Protein AF-A0A9W2XUF3-F1 (afdb_monomer_lite)

Structure (mmCIF, N/CA/C/O backbone):
data_AF-A0A9W2XUF3-F1
#
_entry.id   AF-A0A9W2XUF3-F1
#
loop_
_atom_site.group_PDB
_atom_site.id
_atom_site.type_symbol
_atom_site.label_atom_id
_atom_site.label_alt_id
_atom_site.label_comp_id
_atom_site.label_asym_id
_atom_site.label_entity_id
_atom_site.label_seq_id
_atom_site.pdbx_PDB_ins_code
_atom_site.Cartn_x
_atom_site.Cartn_y
_atom_site.Cartn_z
_atom_site.occupancy
_atom_site.B_iso_or_equiv
_atom_site.auth_seq_id
_atom_site.auth_comp_id
_atom_site.auth_asym_id
_atom_site.auth_atom_id
_atom_site.pdbx_PDB_model_num
ATOM 1 N N . MET A 1 1 ? 3.263 -0.649 -3.006 1.00 89.88 1 MET A N 1
ATOM 2 C CA . MET A 1 1 ? 2.015 -0.387 -3.750 1.00 89.88 1 MET A CA 1
ATOM 3 C C . MET A 1 1 ? 2.169 -0.849 -5.191 1.00 89.88 1 MET A C 1
ATOM 5 O O . MET A 1 1 ? 3.202 -0.572 -5.780 1.00 89.88 1 MET A O 1
ATOM 9 N N . SER A 1 2 ? 1.177 -1.527 -5.756 1.00 91.81 2 SER A N 1
ATOM 10 C CA . SER A 1 2 ? 1.089 -1.918 -7.173 1.00 91.81 2 SER A CA 1
ATOM 11 C C . SER A 1 2 ? -0.297 -1.540 -7.727 1.00 91.81 2 SER A C 1
ATOM 13 O O . SER A 1 2 ? -1.196 -1.233 -6.948 1.00 91.81 2 SER A O 1
ATOM 15 N N . SER A 1 3 ? -0.445 -1.491 -9.052 1.00 90.75 3 SER A N 1
ATOM 16 C CA . SER A 1 3 ? -1.696 -1.192 -9.761 1.00 90.75 3 SER A CA 1
ATOM 17 C C . SER A 1 3 ? -1.703 -1.889 -11.120 1.00 90.75 3 SER A C 1
ATOM 19 O O . SER A 1 3 ? -0.648 -2.213 -11.676 1.00 90.75 3 SER A O 1
ATOM 21 N N . ASP A 1 4 ? -2.898 -2.085 -11.664 1.00 87.12 4 ASP A N 1
ATOM 22 C CA . ASP A 1 4 ? -3.158 -2.515 -13.041 1.00 87.12 4 ASP A CA 1
ATOM 23 C C . ASP A 1 4 ? -2.562 -1.589 -14.124 1.00 87.12 4 ASP A C 1
ATOM 25 O O . ASP A 1 4 ? -2.374 -1.996 -15.273 1.00 87.12 4 ASP A O 1
ATOM 29 N N . ASN A 1 5 ? -2.209 -0.352 -13.770 1.00 83.12 5 ASN A N 1
ATOM 30 C CA . ASN A 1 5 ? -1.518 0.597 -14.628 1.00 83.12 5 ASN A CA 1
ATOM 31 C C . ASN A 1 5 ? -0.224 1.062 -13.957 1.00 83.12 5 ASN A C 1
ATOM 33 O O . ASN A 1 5 ? -0.238 1.514 -12.825 1.00 83.12 5 ASN A O 1
ATOM 37 N N . CYS A 1 6 ? 0.904 1.030 -14.666 1.00 80.81 6 CYS A N 1
ATOM 38 C CA . CYS A 1 6 ? 2.188 1.467 -14.120 1.00 80.81 6 CYS A CA 1
ATOM 39 C C . CYS A 1 6 ? 2.326 2.994 -13.974 1.00 80.81 6 CYS A C 1
ATOM 41 O O . CYS A 1 6 ? 3.123 3.465 -13.159 1.00 80.81 6 CYS A O 1
ATOM 43 N N . LEU A 1 7 ? 1.542 3.776 -14.729 1.00 81.12 7 LEU A N 1
ATOM 44 C CA . LEU A 1 7 ? 1.603 5.239 -14.695 1.00 81.12 7 LEU A CA 1
ATOM 45 C C . LEU A 1 7 ? 1.033 5.804 -13.401 1.00 81.12 7 LEU A C 1
ATOM 47 O O . LEU A 1 7 ? 1.634 6.707 -12.837 1.00 81.12 7 LEU A O 1
ATOM 51 N N . ILE A 1 8 ? -0.088 5.274 -12.909 1.00 80.38 8 ILE A N 1
ATOM 52 C CA . ILE A 1 8 ? -0.725 5.782 -11.689 1.00 80.38 8 ILE A CA 1
ATOM 53 C C . ILE A 1 8 ? 0.200 5.676 -10.465 1.00 80.38 8 ILE A C 1
ATOM 55 O O . ILE A 1 8 ? 0.529 6.716 -9.895 1.00 80.38 8 ILE A O 1
ATOM 59 N N . PRO A 1 9 ? 0.707 4.490 -10.076 1.00 80.19 9 PRO A N 1
ATOM 60 C CA . PRO A 1 9 ? 1.602 4.367 -8.940 1.00 80.19 9 PRO A CA 1
ATOM 61 C C . PRO A 1 9 ? 2.946 5.048 -9.224 1.00 80.19 9 PRO A C 1
ATOM 63 O O . PRO A 1 9 ? 3.540 5.610 -8.308 1.00 80.19 9 PRO A O 1
ATOM 66 N N . GLY A 1 10 ? 3.419 5.043 -10.479 1.00 80.88 10 GLY A N 1
ATOM 67 C CA . GLY A 1 10 ? 4.663 5.694 -10.886 1.00 80.88 10 GLY A CA 1
ATOM 68 C C . GLY A 1 10 ? 4.627 7.209 -10.704 1.00 80.88 10 GLY A C 1
ATOM 69 O O . GLY A 1 10 ? 5.534 7.766 -10.093 1.00 80.88 10 GLY A O 1
ATOM 70 N N . LEU A 1 11 ? 3.572 7.865 -11.187 1.00 81.25 11 LEU A N 1
ATOM 71 C CA . LEU A 1 11 ? 3.367 9.304 -11.038 1.00 81.25 11 LEU A CA 1
ATOM 72 C C . LEU A 1 11 ? 3.037 9.657 -9.590 1.00 81.25 11 LEU A C 1
ATOM 74 O O . LEU A 1 11 ? 3.645 10.574 -9.053 1.00 81.25 11 LEU A O 1
ATOM 78 N N . PHE A 1 12 ? 2.147 8.909 -8.933 1.00 81.75 12 PHE A N 1
ATOM 79 C CA . PHE A 1 12 ? 1.802 9.151 -7.532 1.00 81.75 12 PHE A CA 1
ATOM 80 C C . PHE A 1 12 ? 3.043 9.108 -6.633 1.00 81.75 12 PHE A C 1
ATOM 82 O O . PHE A 1 12 ? 3.276 10.026 -5.848 1.00 81.75 12 PHE A O 1
ATOM 89 N N . ASN A 1 13 ? 3.894 8.093 -6.807 1.00 83.44 13 ASN A N 1
ATOM 90 C CA . ASN A 1 13 ? 5.129 7.985 -6.042 1.00 83.44 13 ASN A CA 1
ATOM 91 C C . ASN A 1 13 ? 6.156 9.055 -6.449 1.00 83.44 13 ASN A C 1
ATOM 93 O O . ASN A 1 13 ? 6.752 9.676 -5.579 1.00 83.44 13 ASN A O 1
ATOM 97 N N . ALA A 1 14 ? 6.350 9.317 -7.746 1.00 80.62 14 ALA A N 1
ATOM 98 C CA . ALA A 1 14 ? 7.332 10.302 -8.213 1.00 80.62 14 ALA A CA 1
ATOM 99 C C . ALA A 1 14 ? 6.975 11.747 -7.823 1.00 80.62 14 ALA A C 1
ATOM 101 O O . ALA A 1 14 ? 7.862 12.516 -7.461 1.00 80.62 14 ALA A O 1
ATOM 102 N N . PHE A 1 15 ? 5.696 12.122 -7.889 1.00 79.12 15 PHE A N 1
ATOM 103 C CA . PHE A 1 15 ? 5.243 13.476 -7.577 1.00 79.12 15 PHE A CA 1
ATOM 104 C C . PHE A 1 15 ? 5.112 13.706 -6.077 1.00 79.12 15 PHE A C 1
ATOM 106 O O . PHE A 1 15 ? 5.697 14.645 -5.537 1.00 79.12 15 PHE A O 1
ATOM 113 N N . PHE A 1 16 ? 4.358 12.845 -5.394 1.00 81.62 16 PHE A N 1
ATOM 114 C CA . PHE A 1 16 ? 3.990 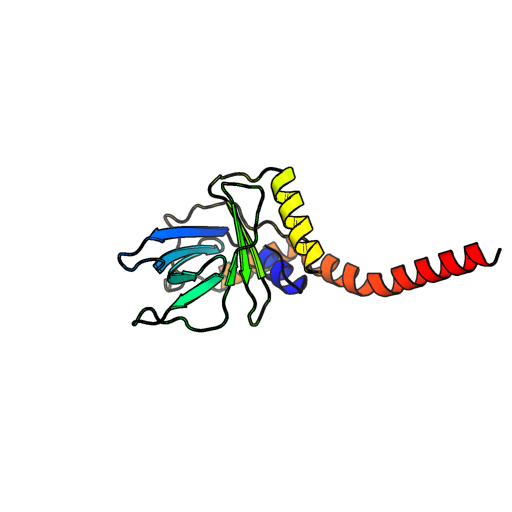13.088 -4.003 1.00 81.62 16 PHE A CA 1
ATOM 115 C C . PHE A 1 16 ? 4.972 12.458 -3.015 1.00 81.62 16 PHE A C 1
ATOM 117 O O . PHE A 1 16 ? 5.102 12.958 -1.901 1.00 81.62 16 PHE A O 1
ATOM 124 N N . TRP A 1 17 ? 5.704 11.413 -3.427 1.00 85.06 17 TRP A N 1
ATOM 125 C CA . TRP A 1 17 ? 6.564 10.591 -2.560 1.00 85.06 17 TRP A CA 1
ATOM 126 C C . TRP A 1 17 ? 5.923 10.342 -1.181 1.00 85.06 17 TRP A C 1
ATOM 128 O O . TRP A 1 17 ? 6.481 10.719 -0.141 1.00 85.06 17 TRP A O 1
ATOM 138 N N . PRO A 1 18 ? 4.695 9.800 -1.162 1.00 89.88 18 PRO A N 1
ATOM 139 C CA . PRO A 1 18 ? 3.892 9.794 0.042 1.00 89.88 18 PRO A CA 1
ATOM 140 C C . PRO A 1 18 ? 4.414 8.753 1.026 1.00 89.88 18 PRO A C 1
ATOM 142 O O . PRO A 1 18 ? 4.907 7.698 0.624 1.00 89.88 18 PRO A O 1
ATOM 145 N N . SER A 1 19 ? 4.258 9.027 2.317 1.00 91.38 19 SER A N 1
ATOM 146 C CA . SER A 1 19 ? 4.371 8.026 3.375 1.00 91.38 19 SER A CA 1
ATOM 147 C C . SER A 1 19 ? 2.989 7.717 3.929 1.00 91.38 19 SER A C 1
ATOM 149 O O . SER A 1 19 ? 2.205 8.632 4.174 1.00 91.38 19 SER A O 1
ATOM 151 N N . VAL A 1 20 ? 2.689 6.439 4.148 1.00 91.25 20 VAL A N 1
ATOM 152 C CA . VAL A 1 20 ? 1.375 5.976 4.608 1.00 91.25 20 VAL A CA 1
ATOM 153 C C . VAL A 1 20 ? 1.537 5.095 5.841 1.00 91.25 20 VAL A C 1
ATOM 155 O O . VAL A 1 20 ? 2.401 4.218 5.866 1.00 91.25 20 VAL A O 1
ATOM 158 N N . ALA A 1 21 ? 0.694 5.323 6.842 1.00 92.12 21 ALA A N 1
ATOM 159 C CA . ALA A 1 21 ? 0.537 4.472 8.010 1.00 92.12 21 ALA A CA 1
ATOM 160 C C . ALA A 1 21 ? -0.950 4.231 8.273 1.00 92.12 21 ALA A C 1
ATOM 162 O O . ALA A 1 21 ? -1.800 5.039 7.898 1.00 92.12 21 ALA A O 1
ATOM 163 N N . LEU A 1 22 ? -1.248 3.100 8.901 1.00 92.56 22 LEU A N 1
ATOM 164 C CA . LEU A 1 22 ? -2.606 2.668 9.181 1.00 92.56 22 LEU A CA 1
ATOM 165 C C . LEU A 1 22 ? -2.671 2.170 10.619 1.00 92.56 22 LEU A C 1
ATOM 167 O O . LEU A 1 22 ? -1.969 1.218 10.967 1.00 92.56 22 LEU A O 1
ATOM 171 N N . ASP A 1 23 ? -3.523 2.794 11.424 1.00 93.50 23 ASP A N 1
ATOM 172 C CA . ASP A 1 23 ? -3.845 2.313 12.764 1.00 93.50 23 ASP A CA 1
ATOM 173 C C . ASP A 1 23 ? -5.234 1.679 12.731 1.00 93.50 23 ASP A C 1
ATOM 175 O O . ASP A 1 23 ? -6.191 2.318 12.308 1.00 93.50 23 ASP A O 1
ATOM 179 N N . ILE A 1 24 ? -5.348 0.418 13.151 1.00 93.50 24 ILE A N 1
ATOM 180 C CA . ILE A 1 24 ? -6.621 -0.312 13.160 1.00 93.50 24 ILE A CA 1
ATOM 181 C C . ILE A 1 24 ? -7.003 -0.622 14.602 1.00 93.50 24 ILE A C 1
ATOM 183 O O . ILE A 1 24 ? -6.257 -1.297 15.318 1.00 93.50 24 ILE A O 1
ATOM 187 N N . THR A 1 25 ? -8.184 -0.180 15.015 1.00 94.88 25 THR A N 1
ATOM 188 C CA . THR A 1 25 ? -8.753 -0.427 16.343 1.00 94.88 25 THR A CA 1
ATOM 189 C C . THR A 1 25 ? -10.087 -1.160 16.223 1.00 94.88 25 THR A C 1
ATOM 191 O O . THR A 1 25 ? -10.873 -0.929 15.309 1.00 94.88 25 THR A O 1
ATOM 194 N N . GLY A 1 26 ? -10.346 -2.109 17.126 1.00 91.62 26 GLY A N 1
ATOM 195 C CA . GLY A 1 26 ? -11.639 -2.799 17.179 1.00 91.62 26 GLY A CA 1
ATOM 196 C C . GLY A 1 26 ? -12.708 -1.910 17.809 1.00 91.62 26 GLY A C 1
ATOM 197 O O . GLY A 1 26 ? -12.446 -1.283 18.836 1.00 91.62 26 GLY A O 1
ATOM 198 N N . GLN A 1 27 ? -13.902 -1.885 17.219 1.00 90.81 27 GLN A N 1
ATOM 199 C CA . GLN A 1 27 ? -15.051 -1.157 17.756 1.00 90.81 27 GLN A CA 1
ATOM 200 C C . GLN A 1 27 ? -15.915 -2.043 18.668 1.00 90.81 27 GLN A C 1
ATOM 202 O O . GLN A 1 27 ? -15.727 -3.256 18.768 1.00 90.81 27 GLN A O 1
ATOM 207 N N . ALA A 1 28 ? -16.883 -1.426 19.355 1.00 89.69 28 ALA A N 1
ATOM 208 C CA . ALA A 1 28 ? -17.824 -2.141 20.224 1.00 89.69 28 ALA A CA 1
ATOM 209 C C . ALA A 1 28 ? -18.719 -3.129 19.449 1.00 89.69 28 ALA A C 1
ATOM 211 O O . ALA A 1 28 ? -19.106 -4.172 19.979 1.00 89.69 28 ALA A O 1
ATOM 212 N N . THR A 1 29 ? -19.046 -2.807 18.195 1.00 87.38 29 THR A N 1
ATOM 213 C CA . THR A 1 29 ? -19.811 -3.680 17.301 1.00 87.38 29 THR A CA 1
ATOM 214 C C . THR A 1 29 ? -18.913 -4.791 16.764 1.00 87.38 29 THR A C 1
ATOM 216 O O . THR A 1 29 ? -17.828 -4.537 16.246 1.00 87.38 29 THR A O 1
ATOM 219 N N . ALA A 1 30 ? -19.372 -6.041 16.862 1.00 90.88 30 ALA A N 1
ATOM 220 C CA . ALA A 1 30 ? -18.600 -7.192 16.408 1.00 90.88 30 ALA A CA 1
ATOM 221 C C . ALA A 1 30 ? -18.228 -7.079 14.919 1.00 90.88 30 ALA A C 1
ATOM 223 O O . ALA A 1 30 ? -19.083 -6.800 14.080 1.00 90.88 30 ALA A O 1
ATOM 224 N N . ASN A 1 31 ? -16.961 -7.368 14.609 1.00 91.88 31 ASN A N 1
ATOM 225 C CA . ASN A 1 31 ? -16.367 -7.317 13.268 1.00 91.88 31 ASN A CA 1
ATOM 226 C C . ASN A 1 31 ? -16.308 -5.925 12.612 1.00 91.88 31 ASN A C 1
ATOM 228 O O . ASN A 1 31 ? -15.919 -5.832 11.449 1.00 91.88 31 ASN A O 1
ATOM 232 N N . VAL A 1 32 ? -16.663 -4.862 13.336 1.00 93.19 32 VAL A N 1
ATOM 233 C CA . VAL A 1 32 ? -16.445 -3.481 12.898 1.00 93.19 32 VAL A CA 1
ATOM 234 C C . VAL A 1 32 ? -15.141 -2.981 13.506 1.00 93.19 32 VAL A C 1
ATOM 236 O O . VAL A 1 32 ? -14.856 -3.189 14.689 1.00 93.19 32 VAL A O 1
ATOM 239 N N . TYR A 1 33 ? -14.344 -2.325 12.679 1.00 94.31 33 TYR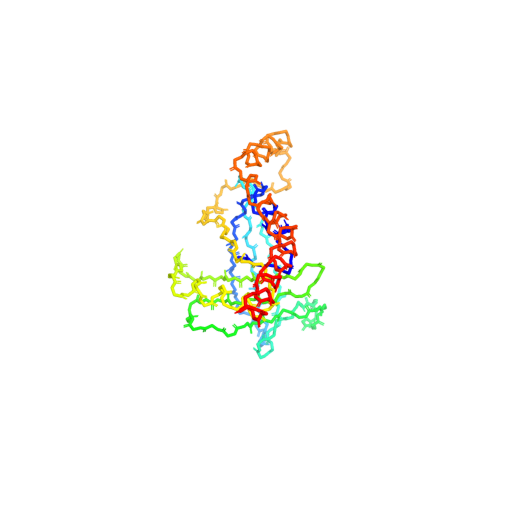 A N 1
ATOM 240 C CA . TYR A 1 33 ? -13.056 -1.758 13.037 1.00 94.31 33 TYR A CA 1
ATOM 241 C C . TYR A 1 33 ? -13.012 -0.305 12.586 1.00 94.31 33 TYR A C 1
ATOM 243 O O . TYR 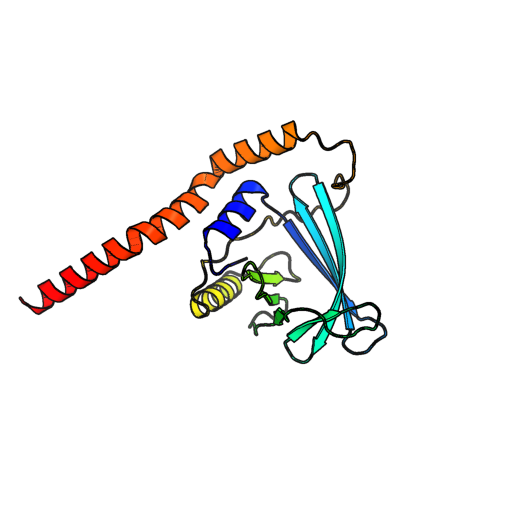A 1 33 ? -13.707 0.088 11.656 1.00 94.31 33 TYR A O 1
ATOM 251 N N . GLU A 1 34 ? -12.185 0.491 13.241 1.00 94.38 34 GLU A N 1
ATOM 252 C CA . GLU A 1 34 ? -11.842 1.835 12.803 1.00 94.38 34 GLU A CA 1
ATOM 253 C C . GLU A 1 34 ? -10.416 1.811 12.265 1.00 94.38 34 GLU A C 1
ATOM 255 O O . GLU A 1 34 ? -9.482 1.414 12.961 1.00 94.38 34 GLU A O 1
ATOM 260 N N . ALA A 1 35 ? -10.269 2.179 10.995 1.00 93.69 35 ALA A N 1
ATOM 261 C CA . ALA A 1 35 ? -8.992 2.393 10.341 1.00 93.69 35 ALA A CA 1
ATOM 262 C C . ALA A 1 35 ? -8.694 3.889 10.327 1.00 93.69 35 ALA A C 1
ATOM 264 O O . ALA A 1 35 ? -9.413 4.668 9.712 1.00 93.69 35 ALA A O 1
ATOM 265 N N . VAL A 1 36 ? -7.604 4.296 10.960 1.00 94.00 36 VAL A N 1
ATOM 266 C CA . VAL A 1 36 ? -7.094 5.662 10.880 1.00 94.00 36 VAL A CA 1
ATOM 267 C C . VAL A 1 36 ? -5.958 5.681 9.868 1.00 94.00 36 VAL A C 1
ATOM 269 O O . VAL A 1 36 ? -4.843 5.232 10.155 1.00 94.00 36 VAL A O 1
ATOM 272 N N . LEU A 1 37 ? -6.252 6.179 8.668 1.00 91.69 37 LEU A N 1
ATOM 273 C CA . LEU A 1 37 ? -5.269 6.351 7.607 1.00 91.69 37 LEU A CA 1
ATOM 274 C C . LEU A 1 37 ? -4.488 7.643 7.847 1.00 91.69 37 LEU A C 1
ATOM 276 O O . LEU A 1 37 ? -5.061 8.727 7.907 1.00 91.69 37 LEU A O 1
ATOM 280 N N . LYS A 1 38 ? -3.164 7.533 7.944 1.00 92.00 38 LYS A N 1
ATOM 281 C CA . LYS A 1 38 ? -2.244 8.667 8.056 1.00 92.00 38 LYS A CA 1
ATOM 282 C C . LYS A 1 38 ? -1.417 8.757 6.790 1.00 92.00 38 LYS A C 1
ATOM 284 O O . LYS A 1 38 ? -0.659 7.837 6.481 1.00 92.00 38 LYS A O 1
ATOM 289 N N . ILE A 1 39 ? -1.530 9.869 6.075 1.00 90.75 39 ILE A N 1
ATOM 290 C CA . ILE A 1 39 ? -0.730 10.145 4.883 1.00 90.75 39 ILE A CA 1
ATOM 291 C C . ILE A 1 39 ? 0.127 11.387 5.105 1.00 90.75 39 ILE A C 1
ATOM 293 O O . ILE A 1 39 ? -0.342 12.400 5.618 1.00 90.75 39 ILE A O 1
ATOM 297 N N . LYS A 1 40 ? 1.398 11.298 4.715 1.00 88.69 40 LYS A N 1
ATOM 298 C CA . LYS A 1 40 ? 2.352 12.406 4.695 1.00 88.69 40 LYS A CA 1
ATOM 299 C C . LYS A 1 40 ? 2.821 12.624 3.268 1.00 88.69 40 LYS A C 1
ATOM 301 O O . LYS A 1 40 ? 3.321 11.695 2.635 1.00 88.69 40 LYS A O 1
ATOM 306 N N . ILE A 1 41 ? 2.693 13.851 2.788 1.00 85.81 41 ILE A N 1
ATOM 307 C CA . ILE A 1 41 ? 3.219 14.316 1.508 1.00 85.81 41 ILE A CA 1
ATOM 308 C C . ILE A 1 41 ? 4.066 15.541 1.830 1.00 85.81 41 ILE A C 1
ATOM 310 O O . ILE A 1 41 ? 3.536 16.604 2.137 1.00 85.81 41 ILE A O 1
ATOM 314 N N . ASN A 1 42 ? 5.390 15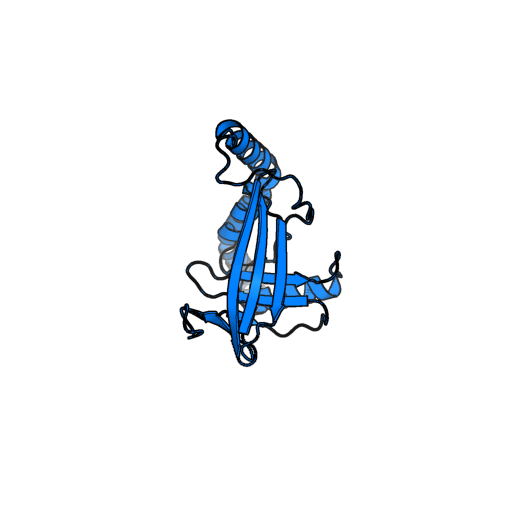.393 1.771 1.00 79.81 42 ASN A N 1
ATOM 315 C CA . ASN A 1 42 ? 6.327 16.430 2.225 1.00 79.81 42 ASN A CA 1
ATOM 316 C C . ASN A 1 42 ? 6.048 16.821 3.683 1.00 79.81 42 ASN A C 1
ATOM 318 O O . ASN A 1 42 ? 5.969 15.943 4.537 1.00 79.81 42 ASN A O 1
ATOM 322 N N . ASP A 1 43 ? 5.879 18.112 3.949 1.00 80.00 43 ASP A N 1
ATOM 323 C CA . ASP A 1 43 ? 5.590 18.657 5.274 1.00 80.00 43 ASP A CA 1
ATOM 324 C C . ASP A 1 43 ? 4.083 18.757 5.558 1.00 80.00 43 ASP A C 1
ATOM 326 O O . ASP A 1 43 ? 3.684 19.300 6.584 1.00 80.00 43 ASP A O 1
ATOM 330 N N . CYS A 1 44 ? 3.237 18.222 4.667 1.00 83.06 44 CYS A N 1
ATOM 331 C CA . CYS A 1 44 ? 1.790 18.163 4.844 1.00 83.06 44 CYS A CA 1
ATOM 332 C C . CYS A 1 44 ? 1.356 16.769 5.303 1.00 83.06 44 CYS A C 1
ATOM 334 O O . CYS A 1 44 ? 1.703 15.765 4.670 1.00 83.06 44 CYS A O 1
ATOM 336 N N . CYS A 1 45 ? 0.555 16.700 6.365 1.00 88.00 45 CYS A N 1
ATOM 337 C CA . CYS A 1 45 ? -0.042 15.455 6.837 1.00 88.00 45 CYS A CA 1
ATOM 338 C C . CYS A 1 45 ? -1.568 15.556 6.865 1.00 88.00 45 CYS A C 1
ATOM 340 O O . CYS A 1 45 ? -2.138 16.583 7.231 1.00 88.00 45 CYS A O 1
ATOM 342 N N . ALA A 1 46 ? -2.224 14.463 6.488 1.00 86.44 46 ALA A N 1
ATOM 343 C CA . ALA A 1 46 ? -3.661 14.289 6.612 1.00 86.44 46 ALA A CA 1
ATOM 344 C C . ALA A 1 46 ? -3.944 12.985 7.361 1.00 86.44 46 ALA A C 1
ATOM 346 O O . ALA A 1 46 ? -3.217 11.996 7.227 1.00 86.44 46 ALA A O 1
ATOM 347 N N . THR A 1 47 ? -4.983 13.016 8.188 1.00 89.88 47 THR A N 1
ATOM 348 C CA . THR A 1 47 ? -5.461 11.861 8.944 1.00 89.88 47 THR A CA 1
ATOM 349 C C . THR A 1 47 ? -6.942 11.706 8.672 1.00 89.88 47 THR A C 1
ATOM 351 O O . THR A 1 47 ? -7.686 12.666 8.856 1.00 89.88 47 THR A O 1
ATOM 354 N N . ASP A 1 48 ? -7.348 10.515 8.253 1.00 88.12 48 ASP A N 1
ATOM 355 C CA . ASP A 1 48 ? -8.738 10.214 7.931 1.00 88.12 48 ASP A CA 1
ATOM 356 C C . ASP A 1 48 ? -9.180 8.939 8.668 1.00 88.12 48 ASP A C 1
ATOM 358 O O . ASP A 1 48 ? -8.659 7.854 8.379 1.00 88.12 48 ASP A O 1
ATOM 362 N N . PRO A 1 49 ? -10.053 9.051 9.687 1.00 90.19 49 PRO A N 1
ATOM 363 C CA . PRO A 1 49 ? -10.642 7.903 10.358 1.00 90.19 49 PRO A CA 1
ATOM 364 C C . PRO A 1 49 ? -11.829 7.368 9.551 1.00 90.19 49 PRO A C 1
ATOM 366 O O . PRO A 1 49 ? -12.817 8.068 9.334 1.00 90.19 49 PRO A O 1
ATOM 369 N N . GLN A 1 50 ? -11.762 6.099 9.160 1.00 89.44 50 GLN A N 1
ATOM 370 C CA . GLN A 1 50 ? -12.825 5.423 8.428 1.00 89.44 50 GLN A CA 1
ATOM 371 C C . GLN A 1 50 ? -13.199 4.102 9.109 1.00 89.44 50 GLN A C 1
ATOM 373 O O . GLN A 1 50 ? -12.340 3.230 9.298 1.00 89.44 50 GLN A O 1
ATOM 378 N N . PRO A 1 51 ? -14.471 3.919 9.504 1.00 92.38 51 PRO A N 1
ATOM 379 C CA . PRO A 1 51 ? -14.936 2.628 9.972 1.00 92.38 51 PRO A CA 1
ATOM 380 C C . PRO A 1 51 ? -15.058 1.650 8.796 1.00 92.38 51 PRO A C 1
ATOM 382 O O . PRO A 1 51 ? -15.470 2.020 7.698 1.00 92.38 51 PRO A O 1
ATOM 385 N N . PHE A 1 52 ? -14.745 0.380 9.040 1.00 93.44 52 PHE A N 1
ATOM 386 C CA . PHE A 1 52 ? -14.951 -0.693 8.075 1.00 93.44 52 PHE A CA 1
ATOM 387 C C . PHE A 1 52 ? -15.448 -1.970 8.756 1.00 93.44 52 PHE A C 1
ATOM 389 O O . PHE A 1 52 ? -15.086 -2.293 9.891 1.00 93.44 52 PHE A O 1
ATOM 396 N N . LEU A 1 53 ? -16.283 -2.726 8.046 1.00 94.69 53 LEU A N 1
ATOM 397 C CA . LEU A 1 53 ? -16.737 -4.051 8.447 1.00 94.69 53 LEU A CA 1
ATOM 398 C C . LEU A 1 53 ? -15.831 -5.106 7.818 1.00 94.69 53 LEU A C 1
ATOM 400 O O . LEU A 1 53 ? -15.695 -5.171 6.598 1.00 94.69 53 LEU A O 1
ATOM 404 N N . LEU A 1 54 ? -15.276 -5.992 8.639 1.00 94.38 54 LEU A N 1
ATOM 405 C CA . LEU A 1 54 ? -14.533 -7.156 8.170 1.00 94.38 54 LEU A CA 1
ATOM 406 C C . LEU A 1 54 ? -15.440 -8.389 8.162 1.00 94.38 54 LEU A C 1
ATOM 408 O O . LEU A 1 54 ? -15.890 -8.864 9.202 1.00 94.38 54 LEU A O 1
ATOM 412 N N . LYS A 1 55 ? -15.670 -8.971 6.989 1.00 93.75 55 LYS A N 1
ATOM 413 C CA . LYS A 1 55 ? -16.392 -10.236 6.846 1.00 93.75 55 LYS A CA 1
ATOM 414 C C . LYS A 1 55 ? -15.515 -11.224 6.094 1.00 93.75 55 LYS A C 1
ATOM 416 O O . LYS A 1 55 ? -15.238 -11.045 4.913 1.00 93.75 55 LYS A O 1
ATOM 421 N N . ASN A 1 56 ? -15.104 -12.295 6.772 1.00 91.81 56 ASN A N 1
ATOM 422 C CA . ASN A 1 56 ? -14.112 -13.250 6.270 1.00 91.81 56 ASN A CA 1
ATOM 423 C C . ASN A 1 56 ? -12.787 -12.546 5.917 1.00 91.81 56 ASN A C 1
ATOM 425 O O . ASN A 1 56 ? -12.118 -12.028 6.805 1.00 91.81 56 ASN A O 1
ATOM 429 N N . ASN A 1 57 ? -12.414 -12.531 4.637 1.00 93.50 57 ASN A N 1
ATOM 430 C CA . ASN A 1 57 ? -11.238 -11.852 4.099 1.00 93.50 57 ASN A CA 1
ATOM 431 C C . ASN A 1 57 ? -11.613 -10.600 3.289 1.00 93.50 57 ASN A C 1
ATOM 433 O O . ASN A 1 57 ? -10.857 -10.183 2.418 1.00 93.50 57 ASN A O 1
ATOM 437 N N . THR A 1 58 ? -12.791 -10.033 3.531 1.00 94.75 58 THR A N 1
ATOM 438 C CA . THR A 1 58 ? -13.332 -8.911 2.765 1.00 94.75 58 THR A CA 1
ATOM 439 C C . THR A 1 58 ? -13.647 -7.755 3.704 1.00 94.75 58 THR A C 1
ATOM 441 O O . THR A 1 58 ? -14.277 -7.960 4.742 1.00 94.75 58 THR A O 1
ATOM 444 N N . MET A 1 59 ? -13.195 -6.558 3.352 1.00 94.06 59 MET A N 1
ATOM 445 C CA . MET A 1 59 ? -13.420 -5.316 4.082 1.00 94.06 59 MET A CA 1
ATOM 446 C C . MET A 1 59 ? -14.437 -4.472 3.319 1.00 94.06 59 MET A C 1
ATOM 448 O O . MET A 1 59 ? -14.345 -4.337 2.103 1.00 94.06 59 MET A O 1
ATOM 452 N N . PHE A 1 60 ? -15.403 -3.919 4.038 1.00 93.50 60 PHE A N 1
ATOM 453 C CA . PHE A 1 60 ? -16.435 -3.050 3.487 1.00 93.50 60 PHE A CA 1
ATOM 454 C C . PHE A 1 60 ? -16.380 -1.711 4.202 1.00 93.50 60 PHE A C 1
ATOM 456 O O . PHE A 1 60 ? -16.338 -1.690 5.433 1.00 93.50 60 PHE A O 1
ATOM 463 N N . GLU A 1 61 ? -16.439 -0.615 3.454 1.00 90.50 61 GLU A N 1
ATOM 464 C CA . GLU A 1 61 ? -16.788 0.680 4.036 1.00 90.50 61 GLU A CA 1
ATOM 465 C C . GLU A 1 61 ? -18.184 0.571 4.665 1.00 90.50 61 GLU A C 1
ATOM 467 O O . GLU A 1 61 ? -19.009 -0.234 4.219 1.00 90.50 61 GLU A O 1
ATOM 472 N N . VAL A 1 62 ? -18.443 1.321 5.736 1.00 91.50 62 VAL A N 1
ATOM 473 C CA . VAL A 1 62 ? -19.750 1.293 6.401 1.00 91.50 62 VAL A CA 1
ATOM 474 C C . VAL A 1 62 ? -20.349 2.677 6.563 1.00 91.50 62 VAL A C 1
ATOM 476 O O . VAL A 1 62 ? -19.642 3.659 6.787 1.00 91.50 62 VAL A O 1
ATOM 479 N N . ASP A 1 63 ? -21.676 2.739 6.492 1.00 88.31 63 ASP A N 1
ATOM 480 C CA . ASP A 1 63 ? -22.438 3.949 6.780 1.00 88.31 63 ASP A CA 1
ATOM 481 C C . ASP A 1 63 ? -22.617 4.185 8.296 1.00 88.31 63 ASP A C 1
ATOM 483 O O . ASP A 1 63 ? -22.140 3.431 9.151 1.00 88.31 63 ASP A O 1
ATOM 487 N N . SER A 1 64 ? -23.374 5.226 8.656 1.00 86.81 64 SER A N 1
ATOM 488 C CA . SER A 1 64 ? -23.691 5.545 10.056 1.00 86.81 64 SER A CA 1
ATOM 489 C C . SER A 1 64 ? -24.470 4.451 10.801 1.00 86.81 64 SER A C 1
ATOM 491 O O . SER A 1 64 ? -24.541 4.488 12.028 1.00 86.81 64 SER A O 1
ATOM 493 N N . ASN A 1 65 ? -25.076 3.500 10.086 1.00 87.00 65 ASN A N 1
ATOM 494 C CA . ASN A 1 65 ? -25.815 2.370 10.647 1.00 87.00 65 ASN A CA 1
ATOM 495 C C . ASN A 1 65 ? -24.960 1.091 10.733 1.00 87.00 65 ASN A C 1
ATOM 497 O O . ASN A 1 65 ? -25.460 0.058 11.180 1.00 87.00 65 ASN A O 1
ATOM 501 N N . ASN A 1 66 ? -23.671 1.160 10.381 1.00 85.38 66 ASN A N 1
ATOM 502 C CA . ASN A 1 66 ? -22.766 0.020 10.206 1.00 85.38 66 ASN A CA 1
ATOM 503 C C . ASN A 1 66 ? -23.187 -0.937 9.074 1.00 85.38 66 ASN A C 1
ATOM 505 O O . ASN A 1 66 ? -22.859 -2.127 9.117 1.00 85.38 66 ASN A O 1
ATOM 509 N N . GLU A 1 67 ? -23.924 -0.449 8.076 1.00 88.38 67 GLU A N 1
ATOM 510 C CA . GLU A 1 67 ? -24.266 -1.238 6.896 1.00 88.38 67 GLU A CA 1
ATOM 511 C C . GLU A 1 67 ? -23.169 -1.111 5.825 1.00 88.38 67 GLU A C 1
ATOM 513 O O . GLU A 1 67 ? -22.676 -0.005 5.598 1.00 88.38 67 GLU A O 1
ATOM 518 N N . PRO A 1 68 ? -22.763 -2.218 5.164 1.00 89.81 68 PRO A N 1
ATOM 519 C CA . PRO A 1 68 ? -21.765 -2.192 4.097 1.00 89.81 68 PRO A CA 1
ATOM 520 C C . PRO A 1 68 ? -22.159 -1.278 2.935 1.00 89.81 68 PRO A C 1
ATOM 522 O O . PRO A 1 68 ? -23.250 -1.416 2.377 1.00 89.81 68 PRO A O 1
ATOM 525 N N . THR A 1 69 ? -21.235 -0.426 2.508 1.00 87.81 69 THR A N 1
ATOM 526 C CA . THR A 1 69 ? -21.381 0.458 1.351 1.00 87.81 69 THR A CA 1
ATOM 527 C C . THR A 1 69 ? -20.215 0.306 0.383 1.00 87.81 69 THR A C 1
ATOM 529 O O . THR A 1 69 ? -19.097 0.010 0.794 1.00 87.81 69 THR A O 1
ATOM 532 N N . GLY A 1 70 ? -20.478 0.556 -0.902 1.00 83.44 70 GLY A N 1
ATOM 533 C CA . GLY A 1 70 ? -19.449 0.554 -1.943 1.00 83.44 70 GLY A CA 1
ATOM 534 C C . GLY A 1 70 ? -18.949 -0.837 -2.334 1.00 83.44 70 GLY A C 1
ATOM 535 O O . GLY A 1 70 ? -19.527 -1.864 -1.960 1.00 83.44 70 GLY A O 1
ATOM 536 N N . ASP A 1 71 ? -17.884 -0.844 -3.132 1.00 87.94 71 ASP A N 1
ATOM 537 C CA . ASP A 1 71 ? -17.200 -2.064 -3.543 1.00 87.94 71 ASP A CA 1
ATOM 538 C C . ASP A 1 71 ? -16.226 -2.524 -2.448 1.00 87.94 71 ASP A C 1
ATOM 540 O O . ASP A 1 71 ? -15.561 -1.700 -1.816 1.00 87.94 71 ASP A O 1
ATOM 544 N N . PRO A 1 72 ? -16.149 -3.837 -2.174 1.00 91.81 72 PRO A N 1
ATOM 545 C CA . PRO A 1 72 ? -15.314 -4.339 -1.102 1.00 91.81 72 PRO A CA 1
ATOM 546 C C . PRO A 1 72 ? -13.829 -4.376 -1.452 1.00 91.81 72 PRO A C 1
ATOM 548 O O . PRO A 1 72 ? -13.431 -4.824 -2.529 1.00 91.81 72 PRO A O 1
ATOM 551 N N . ASP A 1 73 ? -13.008 -4.116 -0.443 1.00 93.88 73 ASP A N 1
ATOM 552 C CA . ASP A 1 73 ? -11.589 -4.436 -0.470 1.00 93.88 73 ASP A CA 1
ATOM 553 C C . ASP A 1 73 ? -11.365 -5.894 -0.046 1.00 93.88 73 ASP A C 1
ATOM 555 O O . ASP A 1 73 ? -12.036 -6.438 0.835 1.00 93.88 73 ASP A O 1
ATOM 559 N N . VAL A 1 74 ? -10.380 -6.558 -0.646 1.00 95.62 74 VAL A N 1
ATOM 560 C CA . VAL A 1 74 ? -10.070 -7.965 -0.369 1.00 95.62 74 VAL A CA 1
ATOM 561 C C . VAL A 1 74 ? -8.708 -8.089 0.296 1.00 95.62 74 VAL A C 1
ATOM 563 O O . VAL A 1 74 ? -7.685 -7.670 -0.246 1.00 95.62 74 VAL A O 1
ATOM 566 N N . LEU A 1 75 ? -8.682 -8.741 1.455 1.00 95.12 75 LEU A N 1
ATOM 567 C CA . LEU A 1 75 ? -7.460 -9.165 2.120 1.00 95.12 75 LEU A CA 1
ATOM 568 C C . LEU A 1 75 ? -6.913 -10.417 1.436 1.00 95.12 75 LEU A C 1
ATOM 570 O O . LEU A 1 75 ? -7.552 -11.478 1.424 1.00 95.12 75 LEU A O 1
ATOM 574 N N . LEU A 1 76 ? -5.718 -10.289 0.865 1.00 95.50 76 LEU A N 1
ATOM 575 C CA . LEU A 1 76 ? -4.992 -11.416 0.299 1.00 95.50 76 LEU A CA 1
ATOM 576 C C . LEU A 1 76 ? -4.186 -12.116 1.388 1.00 95.50 76 LEU A C 1
ATOM 578 O O . LEU A 1 76 ? -3.661 -11.502 2.318 1.00 95.50 76 LEU A O 1
ATOM 582 N N . HIS A 1 77 ? -4.084 -13.434 1.256 1.00 94.00 77 HIS A N 1
ATOM 583 C CA . HIS A 1 77 ? -3.239 -14.224 2.131 1.00 94.00 77 HIS A CA 1
ATOM 584 C C . HIS A 1 77 ? -1.767 -13.847 1.929 1.00 94.00 77 HIS A C 1
ATOM 586 O O . HIS A 1 77 ? -1.321 -13.681 0.794 1.00 94.00 77 HIS A O 1
ATOM 592 N N . SER A 1 78 ? -1.011 -13.763 3.022 1.00 93.62 78 SER A N 1
ATOM 593 C CA . SER A 1 78 ? 0.441 -13.628 2.978 1.00 93.62 78 SER A CA 1
ATOM 594 C C . SER A 1 78 ? 1.111 -14.543 3.999 1.00 93.62 78 SER A C 1
ATOM 596 O O . SER A 1 78 ? 0.568 -14.785 5.078 1.00 93.62 78 SER A O 1
ATOM 598 N N . GLY A 1 79 ? 2.311 -15.021 3.669 1.00 93.56 79 GLY A N 1
ATOM 599 C CA . GLY A 1 79 ? 3.200 -15.729 4.585 1.00 93.56 79 GLY A CA 1
ATOM 600 C C . GLY A 1 79 ? 3.810 -14.831 5.666 1.00 93.56 79 GLY A C 1
ATOM 601 O O . GLY A 1 79 ? 4.369 -15.345 6.635 1.00 93.56 79 GLY A O 1
ATOM 602 N N . CYS A 1 80 ? 3.693 -13.504 5.539 1.00 94.06 80 CYS A N 1
ATOM 603 C CA . CYS A 1 80 ? 4.131 -12.550 6.551 1.00 94.06 80 CYS A CA 1
ATOM 604 C C . CYS A 1 80 ? 3.059 -12.382 7.650 1.00 94.06 80 CYS A C 1
ATOM 606 O O . CYS A 1 80 ? 2.036 -11.741 7.404 1.00 94.06 80 CYS A O 1
ATOM 608 N N . PRO A 1 81 ? 3.289 -12.860 8.891 1.00 92.94 81 PRO A N 1
ATOM 609 C CA . PRO A 1 81 ? 2.302 -12.764 9.975 1.00 92.94 81 PRO A CA 1
ATOM 610 C C . PRO A 1 81 ? 2.086 -11.329 10.479 1.00 92.94 81 PRO A C 1
ATOM 612 O O . PRO A 1 81 ? 1.117 -11.047 11.179 1.00 92.94 81 PRO A O 1
ATOM 615 N N . ASP A 1 82 ? 3.009 -10.428 10.145 1.00 93.81 82 ASP A N 1
ATOM 616 C CA . ASP A 1 82 ? 2.982 -9.017 10.523 1.00 93.81 82 ASP A CA 1
ATOM 617 C C . ASP A 1 82 ? 2.540 -8.100 9.381 1.00 93.81 82 ASP A C 1
ATOM 619 O O . ASP A 1 82 ? 2.585 -6.878 9.546 1.00 93.81 82 ASP A O 1
ATOM 623 N N . CYS A 1 83 ? 2.159 -8.662 8.231 1.00 94.94 83 CYS A N 1
ATOM 624 C CA . CYS A 1 83 ? 1.789 -7.896 7.056 1.00 94.94 83 CYS A CA 1
ATOM 625 C C . CYS A 1 83 ? 0.314 -8.077 6.705 1.00 94.94 83 CYS A C 1
ATOM 627 O O . CYS A 1 83 ? -0.272 -9.143 6.875 1.00 94.94 83 CYS A O 1
ATOM 629 N N . LEU A 1 84 ? -0.255 -7.017 6.154 1.00 94.81 84 LEU A N 1
ATOM 630 C CA . LEU A 1 84 ? -1.581 -6.967 5.577 1.00 94.81 84 LEU A CA 1
ATOM 631 C C . LEU A 1 84 ? -1.417 -6.698 4.080 1.00 94.81 84 LEU A C 1
ATOM 633 O O . LEU A 1 84 ? -0.774 -5.713 3.705 1.00 94.81 84 LEU A O 1
ATOM 637 N N . VAL A 1 85 ? -1.983 -7.565 3.240 1.00 96.62 85 VAL A N 1
ATOM 638 C CA . VAL A 1 85 ? -2.073 -7.318 1.799 1.00 96.62 85 VAL A CA 1
ATOM 639 C C . VAL A 1 85 ? -3.514 -7.009 1.433 1.00 96.62 85 VAL A C 1
ATOM 641 O O . VAL A 1 85 ? -4.391 -7.847 1.628 1.00 96.62 85 VAL A O 1
ATOM 644 N N . VAL A 1 86 ? -3.747 -5.819 0.888 1.00 95.25 86 VAL A N 1
ATOM 645 C CA . VAL A 1 86 ? -5.073 -5.338 0.489 1.00 95.25 86 VAL A CA 1
ATOM 646 C C . VAL A 1 86 ? -5.120 -5.174 -1.017 1.00 95.25 86 VAL A C 1
ATOM 648 O O . VAL A 1 86 ? -4.269 -4.490 -1.588 1.00 95.25 86 VAL A O 1
ATOM 651 N N . ARG A 1 87 ? -6.130 -5.773 -1.644 1.00 95.19 87 ARG A N 1
ATOM 652 C CA . ARG A 1 87 ? -6.537 -5.516 -3.023 1.00 95.19 87 ARG A CA 1
ATOM 653 C C . ARG A 1 87 ? -7.796 -4.660 -2.999 1.00 95.19 87 ARG A C 1
ATOM 655 O O . ARG A 1 87 ? -8.819 -5.120 -2.502 1.00 95.19 87 ARG A O 1
ATOM 662 N N . LYS A 1 88 ? -7.709 -3.467 -3.572 1.00 92.00 88 LYS A N 1
ATOM 663 C CA . LYS A 1 88 ? -8.836 -2.565 -3.802 1.00 92.00 88 LYS A CA 1
ATOM 664 C C . LYS A 1 88 ? -9.167 -2.545 -5.287 1.00 92.00 88 LYS A C 1
ATOM 666 O O . LYS A 1 88 ? -8.261 -2.389 -6.110 1.00 92.00 88 LYS A O 1
ATOM 671 N N . GLU A 1 89 ? -10.442 -2.719 -5.608 1.00 88.38 89 GLU A N 1
ATOM 672 C CA . GLU A 1 89 ? -10.975 -2.576 -6.963 1.00 88.38 89 GLU A CA 1
ATOM 673 C C . GLU A 1 89 ? -11.945 -1.405 -6.988 1.00 88.38 89 GLU A C 1
ATOM 675 O O . GLU A 1 89 ? -13.028 -1.471 -6.424 1.00 88.38 89 GLU A O 1
ATOM 680 N N . ASP A 1 90 ? -11.516 -0.316 -7.609 1.00 82.88 90 ASP A N 1
ATOM 681 C CA . ASP A 1 90 ? -12.263 0.936 -7.713 1.00 82.88 90 ASP A CA 1
ATOM 682 C C . ASP A 1 90 ? -11.884 1.574 -9.066 1.00 82.88 90 ASP A C 1
ATOM 684 O O . ASP A 1 90 ? -11.433 0.898 -9.994 1.00 82.88 90 ASP A O 1
ATOM 688 N N . THR A 1 91 ? -11.985 2.893 -9.191 1.00 78.81 91 THR A N 1
ATOM 689 C CA . THR A 1 91 ? -11.548 3.679 -10.349 1.00 78.81 91 THR A CA 1
ATOM 690 C C . THR A 1 91 ? -10.084 3.399 -10.713 1.00 78.81 91 THR A C 1
ATOM 692 O O . THR A 1 91 ? -9.710 3.442 -11.885 1.00 78.81 91 THR A O 1
ATOM 695 N N . VAL A 1 92 ? -9.253 3.100 -9.710 1.00 79.38 92 VAL A N 1
ATOM 696 C CA . VAL A 1 92 ? -7.891 2.590 -9.884 1.00 79.38 92 VAL A CA 1
ATOM 697 C C . VAL A 1 92 ? -7.748 1.329 -9.046 1.00 79.38 92 VAL A C 1
ATOM 699 O O . VAL A 1 92 ? -7.908 1.373 -7.827 1.00 79.38 92 VAL A O 1
ATOM 702 N N . ASN A 1 93 ? -7.381 0.222 -9.690 1.00 90.31 93 ASN A N 1
ATOM 703 C CA . ASN A 1 93 ? -7.108 -1.019 -8.981 1.00 90.31 93 ASN A CA 1
ATOM 704 C C . ASN A 1 93 ? -5.759 -0.918 -8.264 1.00 90.31 93 ASN A C 1
ATOM 706 O O . ASN A 1 93 ? -4.736 -0.609 -8.887 1.00 90.31 93 ASN A O 1
ATOM 710 N N . LEU A 1 94 ? -5.749 -1.169 -6.956 1.00 92.00 94 LEU A N 1
ATOM 711 C CA . LEU A 1 94 ? -4.584 -0.968 -6.098 1.00 92.00 94 LEU A CA 1
ATOM 712 C C . LEU A 1 94 ? -4.280 -2.203 -5.260 1.00 92.00 94 LEU A C 1
ATOM 714 O O . LEU A 1 94 ? -5.166 -2.829 -4.683 1.00 92.00 94 LEU A O 1
ATOM 718 N N . LEU A 1 95 ? -2.992 -2.533 -5.172 1.00 95.19 95 LEU A N 1
ATOM 719 C CA . LEU A 1 95 ? -2.470 -3.562 -4.284 1.00 95.19 95 LEU A CA 1
ATOM 720 C C . LEU A 1 95 ? -1.515 -2.923 -3.279 1.00 95.19 95 LEU A C 1
ATOM 722 O O . LEU A 1 95 ? -0.504 -2.311 -3.650 1.00 95.19 95 LEU A O 1
ATOM 726 N N . LEU A 1 96 ? -1.809 -3.082 -1.996 1.00 94.62 96 LEU A N 1
ATOM 727 C CA . LEU A 1 96 ? -1.052 -2.489 -0.901 1.00 94.62 96 LEU A CA 1
ATOM 728 C C . LEU A 1 96 ? -0.514 -3.577 0.019 1.00 94.62 96 LEU A C 1
ATOM 730 O O . LEU A 1 96 ? -1.239 -4.488 0.393 1.00 94.62 96 LEU A O 1
ATOM 734 N N . LEU A 1 97 ? 0.759 -3.446 0.390 1.00 95.81 97 LEU A N 1
ATOM 735 C CA . LEU A 1 97 ? 1.390 -4.208 1.460 1.00 95.81 97 LEU A CA 1
ATOM 736 C C . LEU A 1 97 ? 1.675 -3.231 2.593 1.00 95.81 97 LEU A C 1
ATOM 738 O O . LEU A 1 97 ? 2.409 -2.261 2.392 1.00 95.81 97 LEU A O 1
ATOM 742 N N . ILE A 1 98 ? 1.118 -3.503 3.765 1.00 94.25 98 ILE A N 1
ATOM 743 C CA . ILE A 1 98 ? 1.358 -2.743 4.991 1.00 94.25 98 ILE A CA 1
ATOM 744 C C . ILE A 1 98 ? 1.953 -3.708 6.009 1.00 94.25 98 ILE A C 1
ATOM 746 O O . ILE A 1 98 ? 1.497 -4.840 6.125 1.00 94.25 98 ILE A O 1
ATOM 750 N N . SER A 1 99 ? 2.983 -3.287 6.736 1.00 94.62 99 SER A N 1
ATOM 751 C CA . SER A 1 99 ? 3.662 -4.111 7.739 1.00 94.62 99 SER A CA 1
ATOM 752 C C . SER A 1 99 ? 3.626 -3.420 9.094 1.00 94.62 99 SER A C 1
ATOM 754 O O . SER A 1 99 ? 3.895 -2.225 9.186 1.00 94.62 99 SER A O 1
ATOM 756 N N . ARG A 1 100 ? 3.379 -4.186 10.163 1.00 93.88 100 ARG A N 1
ATOM 757 C CA . ARG A 1 100 ? 3.529 -3.703 11.548 1.00 93.88 100 ARG A CA 1
ATOM 758 C C . ARG A 1 100 ? 4.986 -3.399 11.906 1.00 93.88 100 ARG A C 1
ATOM 760 O O . ARG A 1 100 ? 5.262 -2.609 12.804 1.00 93.88 100 ARG A O 1
ATOM 767 N N . ARG A 1 101 ? 5.935 -4.055 11.233 1.00 92.81 101 ARG A N 1
ATOM 768 C CA . ARG A 1 101 ? 7.379 -3.847 11.414 1.00 92.81 101 ARG A CA 1
ATOM 769 C C . ARG A 1 101 ? 7.866 -2.722 10.510 1.00 92.81 101 ARG A C 1
ATOM 771 O O . ARG A 1 101 ? 7.397 -2.594 9.382 1.00 92.81 101 ARG A O 1
ATOM 778 N N . LYS A 1 102 ? 8.903 -2.011 10.965 1.00 86.75 102 LYS A N 1
ATOM 779 C CA . LYS A 1 102 ? 9.576 -0.942 10.202 1.00 86.75 102 LYS A CA 1
ATOM 780 C C . LYS A 1 102 ? 10.187 -1.414 8.881 1.00 86.75 102 LYS A C 1
ATOM 782 O O . LYS A 1 102 ? 10.262 -0.639 7.941 1.00 86.75 102 LYS A O 1
ATOM 787 N N . ASN A 1 103 ? 10.632 -2.669 8.828 1.00 88.25 103 ASN A N 1
ATOM 788 C CA . ASN A 1 103 ? 11.280 -3.241 7.655 1.00 88.25 103 ASN A CA 1
ATOM 789 C C . ASN A 1 103 ? 10.544 -4.509 7.225 1.00 88.25 103 ASN A C 1
ATOM 791 O O . ASN A 1 103 ? 10.217 -5.353 8.060 1.00 88.25 103 ASN A O 1
ATOM 795 N N . VAL A 1 104 ? 10.354 -4.644 5.916 1.00 92.19 104 VAL A N 1
ATOM 796 C CA . VAL A 1 104 ? 9.891 -5.868 5.258 1.00 92.19 104 VAL A CA 1
ATOM 797 C C . VAL A 1 104 ? 11.113 -6.581 4.685 1.00 92.19 104 VAL A C 1
ATOM 799 O O . VAL A 1 104 ? 12.019 -5.945 4.144 1.00 92.19 104 VAL A O 1
ATOM 802 N N . THR A 1 105 ? 11.182 -7.898 4.836 1.00 94.56 105 THR A N 1
ATOM 803 C CA . THR A 1 105 ? 12.303 -8.696 4.331 1.00 94.56 105 THR A CA 1
ATOM 804 C C . THR A 1 105 ? 12.240 -8.850 2.809 1.00 94.56 105 THR A C 1
ATOM 806 O O . THR A 1 105 ? 11.186 -8.716 2.190 1.00 94.56 105 THR A O 1
ATOM 809 N N . ALA A 1 106 ? 13.368 -9.203 2.188 1.00 95.06 106 ALA A N 1
ATOM 810 C CA . ALA A 1 106 ? 13.415 -9.452 0.746 1.00 95.06 106 ALA A CA 1
ATOM 811 C C . ALA A 1 106 ? 12.489 -10.603 0.304 1.00 95.06 106 ALA A C 1
ATOM 813 O O . ALA A 1 106 ? 11.915 -10.539 -0.779 1.00 95.06 106 ALA A O 1
ATOM 814 N N . ALA A 1 107 ? 12.318 -11.634 1.141 1.00 96.12 107 ALA A N 1
ATOM 815 C CA . ALA A 1 107 ? 11.432 -12.760 0.845 1.00 96.12 107 ALA A CA 1
ATOM 816 C C . ALA A 1 107 ? 9.957 -12.331 0.822 1.00 96.12 107 ALA A C 1
ATOM 818 O O . ALA A 1 107 ? 9.236 -12.661 -0.112 1.00 96.12 107 ALA A O 1
ATOM 819 N N . GLU A 1 108 ? 9.534 -11.535 1.804 1.00 96.25 108 GLU A N 1
ATOM 820 C CA . GLU A 1 108 ? 8.161 -11.021 1.897 1.00 96.25 108 GLU A CA 1
ATOM 821 C C . GLU A 1 108 ? 7.861 -10.010 0.780 1.00 96.25 108 GLU A C 1
ATOM 823 O O . GLU A 1 108 ? 6.781 -10.029 0.195 1.00 96.25 108 GLU A O 1
ATOM 828 N N . LEU A 1 109 ? 8.836 -9.166 0.414 1.00 95.12 109 LEU A N 1
ATOM 829 C CA . LEU A 1 109 ? 8.713 -8.289 -0.756 1.00 95.12 109 LEU A CA 1
ATOM 830 C C . LEU A 1 109 ? 8.590 -9.090 -2.058 1.00 95.12 109 LEU A C 1
ATOM 832 O O . LEU A 1 109 ? 7.802 -8.713 -2.923 1.00 95.12 109 LEU A O 1
ATOM 836 N N . LYS A 1 110 ? 9.333 -10.197 -2.201 1.00 96.38 110 LYS A N 1
ATOM 837 C CA . LYS A 1 110 ? 9.245 -11.053 -3.391 1.00 96.38 110 LYS A CA 1
ATOM 838 C C . LYS A 1 110 ? 7.914 -11.795 -3.467 1.00 96.38 110 LYS A C 1
ATOM 840 O O . LYS A 1 110 ? 7.361 -11.943 -4.555 1.00 96.38 110 LYS A O 1
ATOM 845 N N . GLU A 1 111 ? 7.383 -12.232 -2.330 1.00 97.12 111 GLU A N 1
ATOM 846 C CA . GLU A 1 111 ? 6.036 -12.797 -2.247 1.00 97.12 111 GLU A CA 1
ATOM 847 C C . GLU A 1 111 ? 4.995 -11.773 -2.715 1.00 97.12 111 GLU A C 1
ATOM 849 O O . GLU A 1 111 ? 4.187 -12.076 -3.588 1.00 97.12 111 GLU A O 1
ATOM 854 N N . PHE A 1 112 ? 5.073 -10.536 -2.219 1.00 97.12 112 PHE A N 1
ATOM 855 C CA . PHE A 1 112 ? 4.183 -9.454 -2.636 1.00 97.12 112 PHE A CA 1
ATOM 856 C C . PHE A 1 112 ? 4.292 -9.118 -4.131 1.00 97.12 112 PHE A C 1
ATOM 858 O O . PHE A 1 112 ? 3.279 -8.929 -4.802 1.00 97.12 112 PHE A O 1
ATOM 865 N N . GLU A 1 113 ? 5.508 -9.084 -4.679 1.00 96.06 113 GLU A N 1
ATOM 866 C CA . GLU A 1 113 ? 5.726 -8.918 -6.120 1.00 96.06 113 GLU A CA 1
ATOM 867 C C . GLU A 1 113 ? 5.086 -10.059 -6.921 1.00 96.06 113 GLU A C 1
ATOM 869 O O . GLU A 1 113 ? 4.399 -9.803 -7.904 1.00 96.06 113 GLU A O 1
ATOM 874 N N . THR A 1 114 ? 5.216 -11.301 -6.449 1.00 96.19 114 THR A N 1
ATOM 875 C CA . THR A 1 114 ? 4.590 -12.472 -7.084 1.00 96.19 114 THR A CA 1
ATOM 876 C C . THR A 1 114 ? 3.062 -12.358 -7.081 1.00 96.19 114 THR A C 1
ATOM 878 O O . THR A 1 114 ? 2.415 -12.684 -8.072 1.00 96.19 114 THR A O 1
ATOM 881 N N . GLN A 1 115 ? 2.463 -11.847 -5.999 1.00 96.44 115 GLN A N 1
ATOM 882 C CA . GLN A 1 115 ? 1.018 -11.603 -5.946 1.00 96.44 115 GLN A CA 1
ATOM 883 C C . GLN A 1 115 ? 0.575 -10.557 -6.981 1.00 96.44 115 GLN A C 1
ATOM 885 O O . GLN A 1 115 ? -0.432 -10.764 -7.655 1.00 96.44 115 GLN A O 1
ATOM 890 N N . ALA A 1 116 ? 1.340 -9.473 -7.157 1.00 94.94 116 ALA A N 1
ATOM 891 C CA . ALA A 1 116 ? 1.079 -8.484 -8.205 1.00 94.94 116 ALA A CA 1
ATOM 892 C C . ALA A 1 116 ? 1.217 -9.088 -9.616 1.00 94.94 116 ALA A C 1
ATOM 894 O O . ALA A 1 116 ? 0.356 -8.865 -10.467 1.00 94.94 116 ALA A O 1
ATOM 895 N N . GLU A 1 117 ? 2.244 -9.909 -9.855 1.00 93.62 117 GLU A N 1
ATOM 896 C CA . GLU A 1 117 ? 2.443 -10.626 -11.122 1.00 93.62 117 GLU A CA 1
ATOM 897 C C . GLU A 1 117 ? 1.273 -11.575 -11.437 1.00 93.62 117 GLU A C 1
ATOM 899 O O . GLU A 1 117 ? 0.797 -11.605 -12.572 1.00 93.62 117 GLU A O 1
ATOM 904 N N . CYS A 1 118 ? 0.747 -12.303 -10.443 1.00 94.12 118 CYS A N 1
ATOM 905 C CA . CYS A 1 118 ? -0.426 -13.170 -10.612 1.00 94.12 118 CYS A CA 1
ATOM 906 C C . CYS A 1 118 ? -1.691 -12.403 -11.023 1.00 94.12 118 CYS A C 1
ATOM 908 O O . CYS A 1 118 ? -2.552 -12.963 -11.701 1.00 94.12 118 CYS A O 1
ATOM 910 N N . LEU A 1 119 ? -1.802 -11.133 -10.627 1.00 92.25 119 LEU A N 1
ATOM 911 C CA . LEU A 1 119 ? -2.884 -10.238 -11.041 1.00 92.25 119 LEU A CA 1
ATOM 912 C C . LEU A 1 119 ? -2.618 -9.573 -12.401 1.00 92.25 119 LEU A C 1
ATOM 914 O O . LEU A 1 119 ? -3.475 -8.848 -12.898 1.00 92.25 119 LEU A O 1
ATOM 918 N N . ALA A 1 120 ? -1.455 -9.826 -13.011 1.00 90.69 120 ALA A N 1
ATOM 919 C CA . ALA A 1 120 ? -0.941 -9.109 -14.176 1.00 90.69 120 ALA A CA 1
ATOM 920 C C . ALA A 1 120 ? -0.813 -7.591 -13.940 1.00 90.69 120 ALA A C 1
ATOM 922 O O . ALA A 1 120 ? -1.022 -6.786 -14.849 1.00 90.69 120 ALA A O 1
ATOM 923 N N . TRP A 1 121 ? -0.489 -7.193 -12.708 1.00 91.56 121 TRP A N 1
ATOM 924 C CA . TRP A 1 121 ? -0.316 -5.797 -12.309 1.00 91.56 121 TRP A CA 1
ATOM 925 C C . TRP A 1 121 ? 1.158 -5.390 -12.349 1.00 91.56 121 TRP A C 1
ATOM 927 O O . TRP A 1 121 ? 2.064 -6.223 -12.398 1.00 91.56 121 TRP A O 1
ATOM 937 N N . TYR A 1 122 ? 1.415 -4.083 -12.359 1.00 87.69 122 TYR A N 1
ATOM 938 C CA . TYR A 1 122 ? 2.773 -3.553 -12.432 1.00 87.69 122 TYR A CA 1
ATOM 939 C C . TYR A 1 122 ? 3.595 -3.912 -11.191 1.00 87.69 122 TYR A C 1
ATOM 941 O O . TYR A 1 122 ? 3.058 -4.051 -10.090 1.00 87.69 122 TYR A O 1
ATOM 949 N N . LYS A 1 123 ? 4.921 -4.004 -11.347 1.00 89.06 123 LYS A N 1
ATOM 950 C CA . LYS A 1 123 ? 5.823 -4.292 -10.227 1.00 89.06 123 LYS A CA 1
ATOM 951 C C . LYS A 1 123 ? 5.593 -3.314 -9.065 1.00 89.06 123 LYS A C 1
ATOM 953 O O . LYS A 1 123 ? 5.403 -2.114 -9.301 1.00 89.06 123 LYS A O 1
ATOM 958 N N . PRO A 1 124 ? 5.616 -3.787 -7.810 1.00 91.38 124 PRO A N 1
ATOM 959 C CA . PRO A 1 124 ? 5.392 -2.909 -6.681 1.00 91.38 124 PRO A CA 1
ATOM 960 C C . PRO A 1 124 ? 6.412 -1.774 -6.582 1.00 91.38 124 PRO A C 1
ATOM 962 O O . PRO A 1 124 ? 7.618 -1.972 -6.709 1.00 91.38 124 PRO A O 1
ATOM 965 N N . LEU A 1 125 ? 5.917 -0.581 -6.276 1.00 89.94 125 LEU A N 1
ATOM 966 C CA . LEU A 1 125 ? 6.712 0.573 -5.888 1.00 89.94 125 LEU A CA 1
ATOM 967 C C . LEU A 1 125 ? 6.714 0.722 -4.367 1.00 89.94 125 LEU A C 1
ATOM 969 O O . LEU A 1 125 ? 5.682 0.559 -3.703 1.00 89.94 125 LEU A O 1
ATOM 973 N N . ILE A 1 126 ? 7.889 1.039 -3.829 1.00 89.44 126 ILE A N 1
ATOM 974 C CA . ILE A 1 126 ? 8.085 1.349 -2.415 1.00 89.44 126 ILE A CA 1
ATOM 975 C C . ILE A 1 126 ? 7.745 2.827 -2.211 1.00 89.44 126 ILE A C 1
ATOM 977 O O . ILE A 1 126 ? 8.259 3.690 -2.926 1.00 89.44 126 ILE A O 1
ATOM 981 N N . LEU A 1 127 ? 6.843 3.079 -1.265 1.00 89.81 127 LEU A N 1
ATOM 982 C CA . LEU A 1 127 ? 6.471 4.417 -0.813 1.00 89.81 127 LEU A CA 1
ATOM 983 C C . LEU A 1 127 ? 7.515 4.960 0.171 1.00 89.81 127 LEU A C 1
ATOM 985 O O . LEU A 1 127 ? 8.390 4.223 0.629 1.00 89.81 127 LEU A O 1
ATOM 989 N N . ASN A 1 128 ? 7.414 6.236 0.532 1.00 88.50 128 ASN A N 1
ATOM 990 C CA . ASN A 1 128 ? 8.323 6.831 1.500 1.00 88.50 128 ASN A CA 1
ATOM 991 C C . ASN A 1 128 ? 8.189 6.157 2.880 1.00 88.50 128 ASN A C 1
ATOM 993 O O . ASN A 1 128 ? 7.099 6.071 3.448 1.00 88.50 128 ASN A O 1
ATOM 997 N N . THR A 1 129 ? 9.313 5.714 3.441 1.00 86.44 129 THR A N 1
ATOM 998 C CA . THR A 1 129 ? 9.391 5.046 4.751 1.00 86.44 129 THR A CA 1
ATOM 999 C C . THR A 1 129 ? 9.601 6.022 5.915 1.00 86.44 129 THR A C 1
ATOM 1001 O O . THR A 1 129 ? 9.825 5.608 7.052 1.00 86.44 129 THR A O 1
ATOM 1004 N N . GLU A 1 130 ? 9.592 7.330 5.651 1.00 85.38 130 GLU A N 1
ATOM 1005 C CA . GLU A 1 130 ? 9.691 8.362 6.679 1.00 85.38 130 GLU A CA 1
ATOM 1006 C C . GLU A 1 130 ? 8.321 8.652 7.317 1.00 85.38 130 GLU A C 1
ATOM 1008 O O . GLU A 1 130 ? 7.548 9.490 6.858 1.00 85.38 130 GLU A O 1
ATOM 1013 N N . HIS A 1 131 ? 8.046 7.970 8.426 1.00 83.56 131 HIS A N 1
ATOM 1014 C CA . HIS A 1 131 ? 6.765 8.000 9.141 1.00 83.56 131 HIS A CA 1
ATOM 1015 C C . HIS A 1 131 ? 6.647 9.124 10.195 1.00 83.56 131 HIS A C 1
ATOM 1017 O O . HIS A 1 131 ? 6.045 8.940 11.253 1.00 83.56 131 HIS A O 1
ATOM 1023 N N . GLY A 1 132 ? 7.261 10.284 9.955 1.00 83.06 132 GLY A N 1
ATOM 1024 C CA . GLY A 1 132 ? 7.189 11.431 10.867 1.00 83.06 132 GLY A CA 1
ATOM 1025 C C . GLY A 1 132 ? 5.896 12.223 10.679 1.00 83.06 132 GLY A C 1
ATOM 1026 O O . GLY A 1 132 ? 5.920 13.202 9.940 1.00 83.06 132 GLY A O 1
ATOM 1027 N N . TYR A 1 133 ? 4.802 11.784 11.312 1.00 82.38 133 TYR A N 1
ATOM 1028 C CA . TYR A 1 133 ? 3.468 12.411 11.223 1.00 82.38 133 TYR A CA 1
ATOM 1029 C C . TYR A 1 133 ? 3.209 13.495 12.283 1.00 82.38 133 TYR A C 1
ATOM 1031 O O . TYR A 1 133 ? 2.168 14.147 12.264 1.00 82.38 133 TYR A O 1
ATOM 1039 N N . GLU A 1 134 ? 4.131 13.671 13.230 1.00 73.75 134 GLU A N 1
ATOM 1040 C CA . GLU A 1 134 ? 4.058 14.715 14.253 1.00 73.75 134 GLU A CA 1
ATOM 1041 C C . GLU A 1 134 ? 4.713 16.002 13.730 1.00 73.75 134 GLU A C 1
ATOM 1043 O O . GLU A 1 134 ? 5.776 15.945 13.114 1.00 73.75 134 GLU A O 1
ATOM 1048 N N . ASN A 1 135 ? 4.106 17.161 14.009 1.00 72.25 135 ASN A N 1
ATOM 1049 C CA . ASN A 1 135 ? 4.564 18.490 13.566 1.00 72.25 135 ASN A CA 1
ATOM 1050 C C . ASN A 1 135 ? 4.513 18.738 12.043 1.00 72.25 135 ASN A C 1
ATOM 1052 O O . ASN A 1 135 ? 5.359 19.459 11.517 1.00 72.25 135 ASN A O 1
ATOM 1056 N N . CYS A 1 136 ? 3.535 18.167 11.336 1.00 75.19 136 CYS A N 1
ATOM 1057 C CA . CYS A 1 136 ? 3.253 18.546 9.948 1.00 75.19 136 CYS A CA 1
ATOM 1058 C C . CYS A 1 136 ? 2.223 19.681 9.877 1.00 75.19 136 CYS A C 1
ATOM 1060 O O . CYS A 1 136 ? 1.338 19.769 10.730 1.00 75.19 136 CYS A O 1
ATOM 1062 N N . SER A 1 137 ? 2.271 20.466 8.804 1.00 74.75 137 SER A N 1
ATOM 1063 C CA . SER A 1 137 ? 1.159 21.328 8.398 1.00 74.75 137 SER A CA 1
ATOM 1064 C C . SER A 1 137 ? -0.030 20.467 7.954 1.00 74.75 137 SER A C 1
ATOM 1066 O O . SER A 1 137 ? 0.148 19.380 7.397 1.00 74.75 137 SER A O 1
ATOM 1068 N N . THR A 1 138 ? -1.256 20.924 8.190 1.00 68.06 138 THR A N 1
ATOM 1069 C CA . THR A 1 138 ? -2.463 20.273 7.651 1.00 68.06 138 THR A CA 1
ATOM 1070 C C . THR A 1 138 ? -2.827 20.870 6.293 1.00 68.06 138 THR A C 1
ATOM 1072 O O . THR A 1 138 ? -2.495 22.017 6.024 1.00 68.06 138 THR A O 1
ATOM 1075 N N . VAL A 1 139 ? -3.522 20.118 5.435 1.00 56.06 139 VAL A N 1
ATOM 1076 C CA . VAL A 1 139 ? -3.926 20.591 4.090 1.00 56.06 139 VAL A CA 1
ATOM 1077 C C . VAL A 1 139 ? -4.843 21.827 4.153 1.00 56.06 139 VAL A C 1
ATOM 1079 O O . VAL A 1 139 ? -4.815 22.643 3.239 1.00 56.06 139 VAL A O 1
ATOM 1082 N N . ASP A 1 140 ? -5.581 21.995 5.256 1.00 54.44 140 ASP A N 1
ATOM 1083 C CA . ASP A 1 140 ? -6.457 23.148 5.527 1.00 54.44 140 ASP A CA 1
ATOM 1084 C C . ASP A 1 140 ? -5.742 24.318 6.229 1.00 54.44 140 ASP A C 1
ATOM 1086 O O . ASP A 1 140 ? -6.374 25.291 6.636 1.00 54.44 140 ASP A O 1
ATOM 1090 N N . ASP A 1 141 ? -4.426 24.221 6.422 1.00 53.91 141 ASP A N 1
ATOM 1091 C CA . ASP A 1 141 ? -3.635 25.313 6.972 1.00 53.91 141 ASP A CA 1
ATOM 1092 C C . ASP A 1 141 ? -3.343 26.314 5.839 1.00 53.91 141 ASP A C 1
ATOM 1094 O O . ASP A 1 141 ? -2.638 25.990 4.880 1.00 53.91 141 ASP A O 1
ATOM 1098 N N . ASP A 1 142 ? -3.865 27.543 5.948 1.00 51.66 142 ASP A N 1
ATOM 1099 C CA . ASP A 1 142 ? -3.697 28.666 4.995 1.00 51.66 142 ASP A CA 1
ATOM 1100 C C . ASP A 1 142 ? -2.217 29.045 4.713 1.00 51.66 142 ASP A C 1
ATOM 1102 O O . ASP A 1 142 ? -1.916 29.988 3.979 1.00 51.66 142 ASP A O 1
ATOM 1106 N N . THR A 1 143 ? -1.270 28.334 5.325 1.00 50.97 143 THR A N 1
ATOM 1107 C CA . THR A 1 143 ? 0.178 28.533 5.256 1.00 50.97 143 THR A CA 1
ATOM 1108 C C . THR A 1 143 ? 0.880 27.694 4.184 1.00 50.97 143 THR A C 1
ATOM 1110 O O . THR A 1 143 ? 2.066 27.921 3.928 1.00 50.97 143 THR A O 1
ATOM 1113 N N . ALA A 1 144 ? 0.190 26.755 3.528 1.00 53.44 144 ALA A N 1
ATOM 1114 C CA . ALA A 1 144 ? 0.772 25.972 2.442 1.00 53.44 144 ALA A CA 1
ATOM 1115 C C . ALA A 1 144 ? 0.980 26.845 1.188 1.00 53.44 144 ALA A C 1
ATOM 1117 O O . ALA A 1 144 ? 0.053 27.048 0.407 1.00 53.44 144 ALA A O 1
ATOM 1118 N N . ASP A 1 145 ? 2.200 27.360 0.978 1.00 61.34 145 ASP A N 1
ATOM 1119 C CA . ASP A 1 145 ? 2.570 28.070 -0.254 1.00 61.34 145 ASP A CA 1
ATOM 1120 C C . ASP A 1 145 ? 2.457 27.113 -1.461 1.00 61.34 145 ASP A C 1
ATOM 1122 O O . ASP A 1 145 ? 3.284 26.200 -1.614 1.00 61.34 145 ASP A O 1
ATOM 1126 N N . PRO A 1 146 ? 1.470 27.312 -2.357 1.00 64.75 146 PRO A N 1
ATOM 1127 C CA . PRO A 1 146 ? 1.263 26.440 -3.509 1.00 64.75 146 PRO A CA 1
ATOM 1128 C C . PRO A 1 146 ? 2.476 26.429 -4.446 1.00 64.75 146 PRO A C 1
ATOM 1130 O O . PRO A 1 146 ? 2.715 25.445 -5.148 1.00 64.75 146 PRO A O 1
ATOM 1133 N N . THR A 1 147 ? 3.255 27.513 -4.449 1.00 68.75 147 THR A N 1
ATOM 1134 C CA . THR A 1 147 ? 4.448 27.682 -5.284 1.00 68.75 147 THR A CA 1
ATOM 1135 C C . THR A 1 147 ? 5.572 26.775 -4.802 1.00 68.75 147 THR A C 1
ATOM 1137 O O . THR A 1 147 ? 6.124 26.012 -5.592 1.00 68.75 147 THR A O 1
ATOM 1140 N N . ALA A 1 148 ? 5.841 26.769 -3.493 1.00 68.81 148 ALA A N 1
ATOM 1141 C CA . ALA A 1 148 ? 6.836 25.891 -2.882 1.00 68.81 148 ALA A CA 1
ATOM 1142 C C . ALA A 1 148 ? 6.494 24.405 -3.087 1.00 68.81 148 ALA A C 1
ATOM 1144 O O . ALA A 1 148 ? 7.374 23.591 -3.381 1.00 68.81 148 ALA A O 1
ATOM 1145 N N . MET A 1 149 ? 5.207 24.045 -3.006 1.00 67.12 149 MET A N 1
ATOM 1146 C CA . MET A 1 149 ? 4.751 22.687 -3.309 1.00 67.12 149 MET A CA 1
ATOM 1147 C C . MET A 1 149 ? 5.011 22.318 -4.777 1.00 67.12 149 MET A C 1
ATOM 1149 O O . MET A 1 149 ? 5.526 21.235 -5.060 1.00 67.12 149 MET A O 1
ATOM 1153 N N . MET A 1 150 ? 4.698 23.213 -5.717 1.00 70.94 150 MET A N 1
ATOM 1154 C CA . MET A 1 150 ? 4.926 22.972 -7.144 1.00 70.94 150 MET A CA 1
ATOM 1155 C C . MET A 1 150 ? 6.413 22.890 -7.501 1.00 70.94 150 MET A C 1
ATOM 1157 O O . MET A 1 150 ? 6.780 22.052 -8.326 1.00 70.94 150 MET A O 1
ATOM 1161 N N . ASP A 1 151 ? 7.279 23.681 -6.870 1.00 77.50 151 ASP A N 1
ATOM 1162 C CA . ASP A 1 151 ? 8.730 23.598 -7.069 1.00 77.50 151 ASP A CA 1
ATOM 1163 C C . ASP A 1 151 ? 9.291 22.254 -6.583 1.00 77.50 151 ASP A C 1
ATOM 11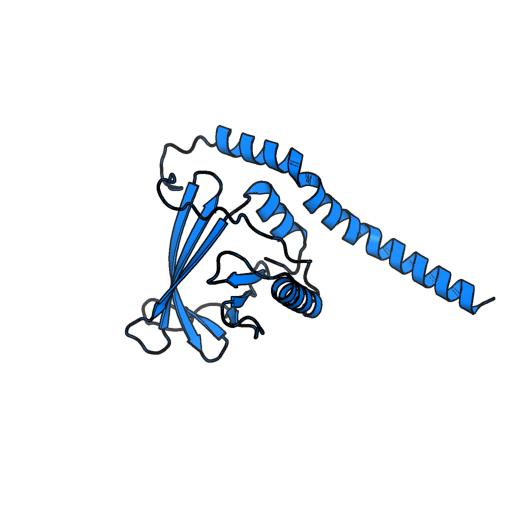65 O O . ASP A 1 151 ? 10.068 21.609 -7.294 1.00 77.50 151 ASP A O 1
ATOM 1169 N N . LEU A 1 152 ? 8.831 21.765 -5.425 1.00 74.06 152 LEU A N 1
ATOM 1170 C CA . LEU A 1 152 ? 9.191 20.436 -4.913 1.00 74.06 152 LEU A CA 1
ATOM 1171 C C . LEU A 1 152 ? 8.734 19.313 -5.855 1.00 74.06 152 LEU A C 1
ATOM 1173 O O . LEU A 1 152 ? 9.492 18.374 -6.119 1.00 74.06 152 LEU A O 1
ATOM 1177 N N . ILE A 1 153 ? 7.519 19.422 -6.398 1.00 74.12 153 ILE A N 1
ATOM 1178 C CA . ILE A 1 153 ? 6.963 18.491 -7.392 1.00 74.12 153 ILE A CA 1
ATOM 1179 C C . ILE A 1 153 ? 7.832 18.479 -8.658 1.00 74.12 153 ILE A C 1
ATOM 1181 O O . ILE A 1 153 ? 8.195 17.403 -9.140 1.00 74.12 153 ILE A O 1
ATOM 1185 N N . HIS A 1 154 ? 8.220 19.648 -9.180 1.00 75.75 154 HIS A N 1
ATOM 1186 C CA . HIS A 1 154 ? 9.086 19.748 -10.361 1.00 75.75 154 HIS A CA 1
ATOM 1187 C C . HIS A 1 154 ? 10.478 19.172 -10.103 1.00 75.75 154 HIS A C 1
ATOM 1189 O O . HIS A 1 154 ? 10.987 18.394 -10.916 1.00 75.75 154 HIS A O 1
ATOM 1195 N N . GLN A 1 155 ? 11.087 19.513 -8.967 1.00 78.44 155 GLN A N 1
ATOM 1196 C CA . GLN A 1 155 ? 12.407 19.019 -8.592 1.00 78.44 155 GLN A CA 1
ATOM 1197 C C . GLN A 1 155 ? 12.412 17.492 -8.456 1.00 78.44 155 GLN A C 1
ATOM 1199 O O . GLN A 1 155 ? 13.343 16.829 -8.917 1.00 78.44 155 GLN A O 1
ATOM 1204 N N . ARG A 1 156 ? 11.370 16.906 -7.857 1.00 75.31 156 ARG A N 1
ATOM 1205 C CA . ARG A 1 156 ? 11.246 15.448 -7.765 1.00 75.31 156 ARG A CA 1
ATOM 1206 C C . ARG A 1 156 ? 11.003 14.802 -9.109 1.00 75.31 156 ARG A C 1
ATOM 1208 O O . ARG A 1 156 ? 11.693 13.837 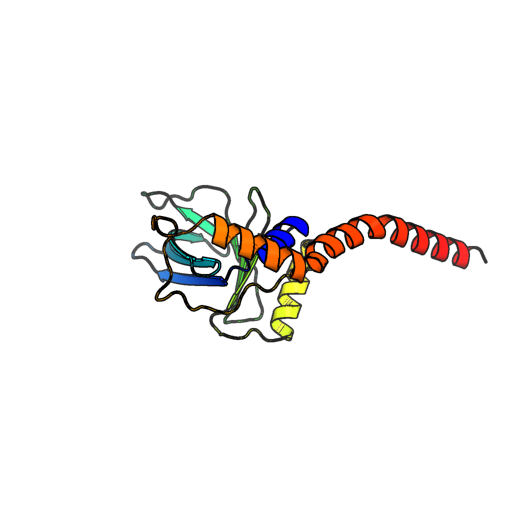-9.427 1.00 75.31 156 ARG A O 1
ATOM 1215 N N . LEU A 1 157 ? 10.113 15.355 -9.931 1.00 74.31 157 LEU A N 1
ATOM 1216 C CA . LEU A 1 157 ? 9.892 14.827 -11.272 1.00 74.31 157 LEU A CA 1
ATOM 1217 C C . LEU A 1 157 ? 11.208 14.790 -12.058 1.00 74.31 157 LEU A C 1
ATOM 1219 O O . LEU A 1 157 ? 11.529 13.757 -12.635 1.00 74.31 157 LEU A O 1
ATOM 1223 N N . ALA A 1 158 ? 12.018 15.850 -12.001 1.00 76.12 158 ALA A N 1
ATOM 1224 C CA . ALA A 1 158 ? 13.325 15.897 -12.658 1.00 76.12 158 ALA A CA 1
ATOM 1225 C C . ALA A 1 158 ? 14.305 14.812 -12.168 1.00 76.12 158 ALA A C 1
ATOM 1227 O O . ALA A 1 158 ? 15.165 14.379 -12.930 1.00 76.12 158 ALA A O 1
ATOM 1228 N N . ASN A 1 159 ? 14.162 14.335 -10.930 1.00 72.62 159 ASN A N 1
ATOM 1229 C CA . ASN A 1 159 ? 15.018 13.296 -10.352 1.00 72.62 159 ASN A CA 1
ATOM 1230 C C . ASN A 1 159 ? 14.451 11.875 -10.516 1.00 72.62 159 ASN A C 1
ATOM 1232 O O . ASN A 1 159 ? 15.211 10.909 -10.541 1.00 72.62 159 ASN A O 1
ATOM 1236 N N . THR A 1 160 ? 13.131 11.725 -10.638 1.00 71.44 160 THR A N 1
ATOM 1237 C CA . THR A 1 160 ? 12.438 10.422 -10.650 1.00 71.44 160 THR A CA 1
ATOM 1238 C C . THR A 1 160 ? 11.742 10.118 -11.985 1.00 71.44 160 THR A C 1
ATOM 1240 O O . THR A 1 160 ? 11.104 9.075 -12.122 1.00 71.44 160 THR A O 1
ATOM 1243 N N . TYR A 1 161 ? 11.914 10.973 -13.003 1.00 71.12 161 TYR A N 1
ATOM 1244 C CA . TYR A 1 161 ? 11.345 10.851 -14.359 1.00 71.12 161 TYR A CA 1
ATOM 1245 C C . TYR A 1 161 ? 11.592 9.495 -15.035 1.00 71.12 161 TYR A C 1
ATOM 1247 O O . TYR A 1 161 ? 10.792 9.059 -15.864 1.00 71.12 161 TYR A O 1
ATOM 1255 N N . ALA A 1 162 ? 12.670 8.799 -14.666 1.00 73.00 162 ALA A N 1
ATOM 1256 C CA . ALA A 1 162 ? 12.989 7.476 -15.187 1.00 73.00 162 ALA A CA 1
ATOM 1257 C C . ALA A 1 162 ? 11.902 6.433 -14.874 1.00 73.00 162 ALA A C 1
ATOM 1259 O O . ALA A 1 162 ? 11.691 5.528 -15.673 1.00 73.00 162 ALA A O 1
ATOM 1260 N N . VAL A 1 163 ? 11.186 6.550 -13.750 1.00 71.75 163 VAL A N 1
ATOM 1261 C CA . VAL A 1 163 ? 10.138 5.590 -13.361 1.00 71.75 163 VAL A CA 1
ATOM 1262 C C . VAL A 1 163 ? 8.939 5.631 -14.322 1.00 71.75 163 VAL A C 1
ATOM 1264 O O . VAL A 1 163 ? 8.648 4.595 -14.928 1.00 71.75 163 VAL A O 1
ATOM 1267 N N . PRO A 1 164 ? 8.258 6.776 -14.538 1.00 69.19 164 PRO A N 1
ATOM 1268 C CA . PRO A 1 164 ? 7.160 6.845 -15.501 1.00 69.19 164 PRO A CA 1
ATOM 1269 C C . PRO A 1 164 ? 7.632 6.634 -16.948 1.00 69.19 164 PRO A C 1
ATOM 1271 O O . PRO A 1 164 ? 6.923 5.994 -17.723 1.00 69.19 164 PRO A O 1
ATOM 1274 N N . LEU A 1 165 ? 8.836 7.094 -17.319 1.00 73.62 165 LEU A N 1
ATOM 1275 C CA . LEU A 1 165 ? 9.383 6.847 -18.658 1.00 73.62 165 LEU A CA 1
ATOM 1276 C C . LEU A 1 165 ? 9.664 5.367 -18.919 1.00 73.62 165 LEU A C 1
ATOM 1278 O O . LEU A 1 165 ? 9.338 4.890 -20.001 1.00 73.62 165 LEU A O 1
ATOM 1282 N N . ASN A 1 166 ? 10.230 4.637 -17.953 1.00 72.81 166 ASN A N 1
ATOM 1283 C CA . ASN A 1 166 ? 10.463 3.200 -18.094 1.00 72.81 166 ASN A CA 1
ATOM 1284 C C . ASN A 1 166 ? 9.151 2.418 -18.137 1.00 72.81 166 ASN A C 1
ATOM 1286 O O . ASN A 1 166 ? 9.027 1.493 -18.924 1.00 72.81 166 ASN A O 1
ATOM 1290 N N . CYS A 1 167 ? 8.143 2.824 -17.365 1.00 73.50 167 CYS A N 1
ATOM 1291 C CA . CYS A 1 167 ? 6.795 2.265 -17.473 1.00 73.50 167 CYS A CA 1
ATOM 1292 C C . CYS A 1 167 ? 6.219 2.433 -18.893 1.00 73.50 167 CYS A C 1
ATOM 1294 O O . CYS A 1 167 ? 5.712 1.477 -19.485 1.00 73.50 167 CYS A O 1
ATOM 1296 N N . MET A 1 168 ? 6.342 3.629 -19.483 1.00 70.00 168 MET A N 1
ATOM 1297 C CA . MET A 1 168 ? 5.916 3.844 -20.868 1.00 70.00 168 MET A CA 1
ATOM 1298 C C . MET A 1 168 ? 6.767 3.036 -21.850 1.00 70.00 168 MET A C 1
ATOM 1300 O O . MET A 1 168 ? 6.214 2.373 -22.725 1.00 70.00 168 MET A O 1
ATOM 1304 N N . SER A 1 169 ? 8.093 3.051 -21.706 1.00 70.44 169 SER A N 1
ATOM 1305 C CA . SER A 1 169 ? 8.997 2.361 -22.627 1.00 70.44 169 SER A CA 1
ATOM 1306 C C . SER A 1 169 ? 8.820 0.845 -22.576 1.00 70.44 169 SER A C 1
ATOM 1308 O O . SER A 1 169 ? 8.739 0.237 -23.635 1.00 70.44 169 SER A O 1
ATOM 1310 N N . GLU A 1 170 ? 8.657 0.237 -21.399 1.00 69.06 170 GLU A N 1
ATOM 1311 C CA . GLU A 1 170 ? 8.351 -1.188 -21.240 1.00 69.06 170 GLU A CA 1
ATOM 1312 C C . GLU A 1 170 ? 7.056 -1.534 -21.986 1.00 69.06 170 GLU A C 1
ATOM 1314 O O . GLU A 1 170 ? 7.047 -2.472 -22.776 1.00 69.06 170 GLU A O 1
ATOM 1319 N N . LYS A 1 171 ? 5.994 -0.728 -21.853 1.00 66.31 171 LYS A N 1
ATOM 1320 C CA . LYS A 1 171 ? 4.719 -0.968 -22.550 1.00 66.31 171 LYS A CA 1
ATOM 1321 C C . LYS A 1 171 ? 4.818 -0.795 -24.073 1.00 66.31 171 LYS A C 1
ATOM 1323 O O . LYS A 1 171 ? 4.240 -1.586 -24.818 1.00 66.31 171 LYS A O 1
ATOM 1328 N N . PHE A 1 172 ? 5.550 0.215 -24.547 1.00 65.69 172 PHE A N 1
ATOM 1329 C CA . PHE A 1 172 ? 5.729 0.484 -25.981 1.00 65.69 172 PHE A CA 1
ATOM 1330 C C . PHE A 1 172 ? 6.717 -0.477 -26.658 1.00 65.69 172 PHE A C 1
ATOM 1332 O O . PHE A 1 172 ? 6.516 -0.832 -27.818 1.00 65.69 172 PHE A O 1
ATOM 1339 N N . LEU A 1 173 ? 7.765 -0.913 -25.957 1.00 67.94 173 LEU A N 1
ATOM 1340 C CA . LEU A 1 173 ? 8.799 -1.814 -26.476 1.00 67.94 173 LEU A CA 1
ATOM 1341 C C . LEU A 1 173 ? 8.448 -3.294 -26.291 1.00 67.94 173 LEU A C 1
ATOM 1343 O O . LEU A 1 173 ? 9.025 -4.128 -26.988 1.00 67.94 173 LEU A O 1
ATOM 1347 N N . TYR A 1 174 ? 7.488 -3.627 -25.422 1.00 68.25 174 TYR A N 1
ATOM 1348 C CA . TYR A 1 174 ? 7.024 -5.000 -25.219 1.00 68.25 174 TYR A CA 1
ATOM 1349 C C . TYR A 1 174 ? 6.543 -5.646 -26.523 1.00 68.25 174 TYR A C 1
ATOM 1351 O O . TYR A 1 174 ? 7.060 -6.687 -26.917 1.00 68.25 174 TYR A O 1
ATOM 1359 N N . TYR A 1 175 ? 5.612 -5.011 -27.242 1.00 67.38 175 TYR A N 1
ATOM 1360 C CA . TYR A 1 175 ? 5.056 -5.585 -28.473 1.00 67.38 175 TYR A CA 1
ATOM 1361 C C . TYR A 1 175 ? 6.099 -5.776 -29.590 1.00 67.38 175 TYR A C 1
ATOM 1363 O O . TYR A 1 175 ? 6.151 -6.871 -30.155 1.00 67.38 175 TYR A O 1
ATOM 1371 N N . PRO A 1 176 ? 6.971 -4.791 -29.896 1.00 74.75 176 PRO A N 1
ATOM 1372 C CA . PRO A 1 176 ? 8.089 -5.001 -30.810 1.00 74.75 176 PRO A CA 1
ATOM 1373 C C . PRO A 1 176 ? 9.007 -6.142 -30.370 1.00 74.75 176 PRO A C 1
ATOM 1375 O O . PRO A 1 176 ? 9.358 -6.983 -31.192 1.00 74.75 176 PRO A O 1
ATOM 1378 N N . ARG A 1 177 ? 9.372 -6.206 -29.083 1.00 75.25 177 ARG A N 1
ATOM 1379 C CA . ARG A 1 177 ? 10.288 -7.224 -28.558 1.00 75.25 177 ARG A CA 1
ATOM 1380 C C . ARG A 1 177 ? 9.709 -8.631 -28.665 1.00 75.25 177 ARG A C 1
ATOM 1382 O O . ARG A 1 177 ? 10.382 -9.506 -29.195 1.00 75.25 177 ARG A O 1
ATOM 1389 N N . VAL A 1 178 ? 8.460 -8.832 -28.247 1.00 73.69 178 VAL A N 1
ATOM 1390 C CA . VAL A 1 178 ? 7.762 -10.122 -28.375 1.00 73.69 178 VAL A CA 1
ATOM 1391 C C . VAL A 1 178 ? 7.612 -10.514 -29.845 1.00 73.69 178 VAL A C 1
ATOM 1393 O O . VAL A 1 178 ? 7.816 -11.672 -30.200 1.00 73.69 178 VAL A O 1
ATOM 1396 N N . GLY A 1 179 ? 7.319 -9.550 -30.724 1.00 73.56 179 GLY A N 1
ATOM 1397 C CA . GLY A 1 179 ? 7.302 -9.775 -32.169 1.00 73.56 179 GLY A CA 1
ATOM 1398 C C . GLY A 1 179 ? 8.656 -10.252 -32.701 1.00 73.56 179 GLY A C 1
ATOM 1399 O O . GLY A 1 179 ? 8.714 -11.242 -33.427 1.00 73.56 179 GLY A O 1
ATOM 1400 N N . PHE A 1 180 ? 9.752 -9.601 -32.304 1.00 77.62 180 PHE A N 1
ATOM 1401 C CA . PHE A 1 180 ? 11.110 -9.997 -32.687 1.00 77.62 180 PHE A CA 1
ATOM 1402 C C . PHE A 1 180 ? 11.507 -11.370 -32.133 1.00 77.62 180 PHE A C 1
ATOM 1404 O O . PHE A 1 180 ? 12.048 -12.181 -32.883 1.00 77.62 180 PHE A O 1
ATOM 1411 N N . GLU A 1 181 ? 11.212 -11.656 -30.865 1.00 82.69 181 GLU A N 1
ATOM 1412 C CA . GLU A 1 181 ? 11.489 -12.950 -30.230 1.00 82.69 181 GLU A CA 1
ATOM 1413 C C . GLU A 1 181 ? 10.698 -14.079 -30.916 1.00 82.69 181 GLU A C 1
ATOM 1415 O O . GLU A 1 181 ? 11.265 -15.123 -31.241 1.00 82.69 181 GLU A O 1
ATOM 1420 N N . TRP A 1 182 ? 9.422 -13.846 -31.250 1.00 82.06 182 TRP A N 1
ATOM 1421 C CA . TRP A 1 182 ? 8.610 -14.785 -32.029 1.00 82.06 182 TRP A CA 1
ATOM 1422 C C . TRP A 1 182 ? 9.174 -15.016 -33.438 1.00 82.06 182 TRP A C 1
ATOM 1424 O O . TRP A 1 182 ? 9.265 -16.163 -33.883 1.00 82.06 182 TRP A O 1
ATOM 1434 N N . VAL A 1 183 ? 9.596 -13.954 -34.139 1.00 80.44 183 VAL A N 1
ATOM 1435 C CA . VAL A 1 183 ? 10.235 -14.070 -35.462 1.00 80.44 183 VAL A CA 1
ATOM 1436 C C . VAL A 1 183 ? 11.540 -14.858 -35.364 1.00 80.44 183 VAL A C 1
ATOM 1438 O O . VAL A 1 183 ? 11.761 -15.749 -36.182 1.00 80.44 183 VAL A O 1
ATOM 1441 N N . GLN A 1 184 ? 12.386 -14.586 -34.366 1.00 82.44 184 GLN A N 1
ATOM 1442 C CA . GLN A 1 184 ? 13.626 -15.335 -34.147 1.00 82.44 184 GLN A CA 1
ATOM 1443 C C . GLN A 1 184 ? 13.355 -16.812 -33.873 1.00 82.44 184 GLN A C 1
ATOM 1445 O O . GLN A 1 184 ? 14.023 -17.660 -34.458 1.00 82.44 184 GLN A O 1
ATOM 1450 N N . GLN A 1 185 ? 12.365 -17.127 -33.035 1.00 80.56 185 GLN A N 1
ATOM 1451 C CA . GLN A 1 185 ? 11.989 -18.505 -32.725 1.00 80.56 185 GLN A CA 1
ATOM 1452 C C . GLN A 1 185 ? 11.421 -19.235 -33.951 1.00 80.56 185 GLN A C 1
ATOM 1454 O O . GLN A 1 185 ? 11.705 -20.410 -34.172 1.00 80.56 185 GLN A O 1
ATOM 1459 N N . LYS A 1 186 ? 10.633 -18.545 -34.784 1.00 82.12 186 LYS A N 1
ATOM 1460 C CA . LYS A 1 186 ? 10.151 -19.102 -36.052 1.00 82.12 186 LYS A CA 1
ATOM 1461 C C . LYS A 1 186 ? 11.290 -19.326 -37.036 1.00 82.12 186 LYS A C 1
ATOM 1463 O O . LYS A 1 186 ? 11.347 -20.390 -37.644 1.00 82.12 186 LYS A O 1
ATOM 1468 N N . TRP A 1 187 ? 12.205 -18.370 -37.155 1.00 75.69 187 TRP A N 1
ATOM 1469 C CA . TRP A 1 187 ? 13.377 -18.486 -38.014 1.00 75.69 187 TRP A CA 1
ATOM 1470 C C . TRP A 1 187 ? 14.262 -19.659 -37.586 1.00 75.69 187 TRP A C 1
ATOM 1472 O O . TRP A 1 187 ? 14.566 -20.508 -38.410 1.00 75.69 187 TRP A O 1
ATOM 1482 N N . SER A 1 188 ? 14.597 -19.784 -36.301 1.00 75.44 188 SER A N 1
ATOM 1483 C CA . SER A 1 188 ? 15.407 -20.901 -35.795 1.00 75.44 188 SER A CA 1
ATOM 1484 C C . SER A 1 188 ? 14.727 -22.268 -35.886 1.00 75.44 188 SER A C 1
ATOM 1486 O O . SER A 1 188 ? 15.411 -23.276 -35.812 1.00 75.44 188 SER A O 1
ATOM 1488 N N . SER A 1 189 ? 13.400 -22.322 -36.038 1.00 77.38 189 SER A N 1
ATOM 1489 C CA . SER A 1 189 ? 12.662 -23.572 -36.277 1.00 77.38 189 SER A CA 1
ATOM 1490 C C . SER A 1 189 ? 12.562 -23.975 -37.754 1.00 77.38 189 SER A C 1
ATOM 1492 O O . SER A 1 189 ? 12.134 -25.087 -38.055 1.00 77.38 189 SER A O 1
ATOM 1494 N N . LEU A 1 190 ? 12.891 -23.059 -38.671 1.00 72.12 190 LEU A N 1
ATOM 1495 C CA . LEU A 1 190 ? 12.823 -23.256 -40.125 1.00 72.12 190 LEU A CA 1
ATOM 1496 C C . LEU A 1 190 ? 14.188 -23.599 -40.749 1.00 72.12 190 LEU A C 1
ATOM 1498 O O . LEU A 1 190 ? 14.231 -23.940 -41.931 1.00 72.12 190 LEU A O 1
ATOM 1502 N N . TRP A 1 191 ? 15.265 -23.518 -39.966 1.00 51.19 191 TRP A N 1
ATOM 1503 C CA . TRP A 1 191 ? 16.644 -23.863 -40.320 1.00 51.19 191 TRP A CA 1
ATOM 1504 C C . TRP A 1 191 ? 17.186 -24.903 -39.340 1.00 51.19 191 TRP A C 1
ATOM 1506 O O . TRP A 1 191 ? 18.081 -25.671 -39.754 1.00 51.19 191 TRP A O 1
#

Foldseek 3Di:
DWFQALQVVLLCCLQQLKDWDWDWADDPDPQKIWIWIWIDRPLEIDIDIFIWGDDPQWIFGADPVRDGDDDIWGWDDFPDPQWTWIFDDDPITDIDIDGPDLDDDPVRLVRSQVVCVVVVIDGDDDGDSPPPRPNGDYPPPPPPDVVVSVVSSVVSCVVSVCSSVVSVCCVVVVVVVVVVVVVVVVVVVVD

pLDDT: mean 84.31, std 10.76, range [50.97, 97.12]

Organism: Betta splendens (NCBI:txid158456)

Radius of gyration: 20.27 Å; chains: 1; bounding box: 42×52×60 Å

Secondary structure (DSSP, 8-state):
-EESSSHHHHHHHHHH--EEEEEEEE-SSTTEEEEEEEEEETTEEEEEEEEEEEETTEEEEE-TTS-EEEEEEEEEP-S-TTEEEEEE-SSS-EEEEEESSS---HHHHHHHHHHHHHTTPPPPPPPP-----TTPEETT-TT--HHHHHHHHHHHHHHHTHHHHHHHHHHHHHHHHHHHHHHHHHHHHH-

InterPro domains:
  IPR012674 Calycin [G3DSA:2.40.128.20] (11-138)

Sequence (191 aa):
MSSDNCLIPGLFNAFFWPSVALDITGQATANVYEAVLKIKINDCCATDPQPFLLKNNTMFEVDSNNEPTGDPDVLLHSGCPDCLVVRKEDTVNLLLLISRRKNVTAAELKEFETQAECLAWYKPLILNTEHGYENCSTVDDDTADPTAMMDLIHQRLANTYAVPLNCMSEKFLYYPRVGFEWVQQKWSSLW